Protein AF-A0A251NNM7-F1 (afdb_monomer_lite)

Secondary structure (DSSP, 8-state):
---PPEEEESSTTHHHHHHHHHHHT--EEEE-SSTTSSS-S--HHHHHHHHHHHHHEET-EEEE-TTSS-EEEE--EE---SS------SSSSSS-SEEEEEEEEE-TTS-EEEEEEEEE-----SS-SS-----PPPPHHHHHHHHHHHHHHHHHTT-SS-TTTHHHHHHHHHHS-SSEEEEEESSPPHHHHHHHHHHHHHH----EEEEETTTTEEEEEEE---PPPTT----

InterPro domains:
  IPR000228 RNA 3'-terminal phosphate cyclase [PTHR11096] (96-226)
  IPR013792 RNA 3'-terminal phosphate cyclase/enolpyruvate transferase, alpha/beta [SSF55205] (10-95)
  IPR023797 RNA 3'-terminal phosphate cyclase domain [PF01137] (10-95)
  IPR037136 RNA 3'-terminal phosphate cyclase domain superfamily [G3DSA:3.65.10.20] (2-120)
  IPR037136 RNA 3'-terminal phosphate cyclase domain superfamily [G3DSA:3.65.10.20] (123-235)

Radius of gyration: 20.49 Å; chains: 1; bounding box: 59×38×50 Å

Foldseek 3Di:
DPQDAAEAEECPCVVVLLVLCQLLQHKHKYAQHPVPDPDAADDPLRVLVVVVQPQQFPPKDWAADPVRRMIIIGHGARQGDDDDDGDSDDPDDPDAPFDKDKDWDQDPVRAIEIFIDTWHQPPDDDDDDDDPPRPDTDPVVVVVVVSVVQSVVQVLQVFSYGQVCLLVVVVVQQQDAQDKDKGKGGDHDPSNVVSQVSSCVRQVKHWDWDADPVRNIIMIMIGHSRRDRPNDDPD

Organism: Prunus persica (NCBI:txid3760)

Sequence (235 aa):
MAAGYKKLFGSQNLRQQLVLSTLTFTPIQIHDIRNNETWPGLRKYEVSLLKLLALVCHGCSFEINDTGNGFKFKPGIVMGGSKLEHDCGVERSIGSHGYGMSLVAETTSGCYISADTTISHARGEQISEVDSEKKELVPPKDVGLKIASVLLGEIGQGGVVDLNLQGLLFLLCALCPQDVSKVRVGKLSPYGIDTLKNINDFLGVKFVITPCASTSTVFLKCVGCGLRKLSRKIS

Structure (mmCIF, N/CA/C/O backbone):
data_AF-A0A251NNM7-F1
#
_entry.id   AF-A0A251NNM7-F1
#
loop_
_atom_site.group_PDB
_atom_site.id
_atom_site.type_symbol
_atom_site.label_atom_id
_atom_site.label_alt_id
_atom_site.label_comp_id
_atom_site.label_asym_id
_atom_site.label_entity_id
_atom_site.label_seq_id
_atom_site.pdbx_PDB_ins_code
_atom_site.Cartn_x
_atom_site.Cartn_y
_atom_site.Cartn_z
_atom_site.occupancy
_atom_site.B_iso_or_equiv
_atom_site.auth_seq_id
_atom_site.auth_comp_id
_atom_site.auth_asym_id
_atom_site.auth_atom_id
_atom_site.pdbx_PDB_model_num
ATOM 1 N N . MET A 1 1 ? -12.965 8.407 -25.181 1.00 38.50 1 MET A N 1
ATOM 2 C CA . MET A 1 1 ? -11.830 9.324 -24.941 1.00 38.50 1 MET A CA 1
ATOM 3 C C . MET A 1 1 ? -10.569 8.485 -24.909 1.00 38.50 1 MET A C 1
ATOM 5 O O . MET A 1 1 ? -10.543 7.532 -24.142 1.00 38.50 1 MET A O 1
ATOM 9 N N . ALA A 1 2 ? -9.589 8.749 -25.776 1.00 36.81 2 ALA A N 1
ATOM 10 C CA . ALA A 1 2 ? -8.313 8.036 -25.740 1.00 36.81 2 ALA A CA 1
ATOM 11 C C . ALA A 1 2 ? -7.680 8.277 -24.363 1.00 36.81 2 ALA A C 1
ATOM 13 O O . ALA A 1 2 ? -7.299 9.403 -24.052 1.00 36.81 2 ALA A O 1
ATOM 14 N N . ALA A 1 3 ? -7.692 7.262 -23.498 1.00 58.97 3 ALA A N 1
ATOM 15 C CA . ALA A 1 3 ? -7.202 7.389 -22.136 1.00 58.97 3 ALA A CA 1
ATOM 16 C C . ALA A 1 3 ? -5.684 7.589 -22.194 1.00 58.97 3 ALA A C 1
ATOM 18 O O . ALA A 1 3 ? -4.928 6.637 -22.383 1.00 58.97 3 ALA A O 1
ATOM 19 N N . GLY A 1 4 ? -5.254 8.849 -22.110 1.00 83.19 4 GLY A N 1
ATOM 20 C CA . GLY A 1 4 ? -3.849 9.192 -21.955 1.00 83.19 4 GLY A CA 1
ATOM 21 C C . GLY A 1 4 ? -3.288 8.566 -20.679 1.00 83.19 4 GLY A C 1
ATOM 22 O O . GLY A 1 4 ? -4.019 8.303 -19.723 1.00 83.19 4 GLY A O 1
ATOM 23 N N . TYR A 1 5 ? -1.981 8.322 -20.664 1.00 89.06 5 TYR A N 1
ATOM 24 C CA . TYR A 1 5 ? -1.307 7.802 -19.481 1.00 89.06 5 TYR A CA 1
ATOM 25 C C . TYR A 1 5 ? -1.361 8.826 -18.340 1.00 89.06 5 TYR A C 1
ATOM 27 O O . TYR A 1 5 ? -0.998 9.993 -18.521 1.00 89.06 5 TYR A O 1
ATOM 35 N N . LYS A 1 6 ? -1.776 8.389 -17.148 1.00 92.06 6 LYS A N 1
ATOM 36 C CA . LYS A 1 6 ? -1.694 9.194 -15.926 1.00 92.06 6 LYS A CA 1
ATOM 37 C C . LYS A 1 6 ? -0.226 9.311 -15.519 1.00 92.06 6 LYS A C 1
ATOM 39 O O . LYS A 1 6 ? 0.418 8.305 -15.226 1.00 92.06 6 LYS A O 1
ATOM 44 N N . LYS A 1 7 ? 0.298 10.535 -15.513 1.00 93.00 7 LYS A N 1
ATOM 45 C CA . LYS A 1 7 ? 1.690 10.820 -15.150 1.00 93.00 7 LYS A CA 1
ATOM 46 C C . LYS A 1 7 ? 1.858 10.811 -13.633 1.00 93.00 7 LYS A C 1
ATOM 48 O O . LYS A 1 7 ? 1.104 11.482 -12.932 1.00 93.00 7 LYS A O 1
ATOM 53 N N . LEU A 1 8 ? 2.841 10.063 -13.151 1.00 92.25 8 LEU A N 1
ATOM 54 C CA . LEU A 1 8 ? 3.238 9.970 -11.747 1.00 92.25 8 LEU A CA 1
ATOM 55 C C . LEU A 1 8 ? 4.752 10.181 -11.642 1.00 92.25 8 LEU A C 1
ATOM 57 O O . LEU A 1 8 ? 5.478 9.985 -12.619 1.00 92.25 8 LEU A O 1
ATOM 61 N N . PHE A 1 9 ? 5.225 10.564 -10.459 1.00 90.94 9 PHE A N 1
ATOM 62 C CA . PHE A 1 9 ? 6.626 10.909 -10.230 1.00 90.94 9 PHE A CA 1
ATOM 63 C C . PHE A 1 9 ? 7.187 10.165 -9.020 1.00 90.94 9 PHE A C 1
ATOM 65 O O . PHE A 1 9 ? 6.531 10.067 -7.980 1.00 90.94 9 PHE A O 1
ATOM 72 N N . GLY A 1 10 ? 8.420 9.680 -9.159 1.00 88.19 10 GLY A N 1
ATOM 73 C CA . GLY A 1 10 ? 9.148 8.960 -8.121 1.00 88.19 10 GLY A CA 1
ATOM 74 C C . GLY A 1 10 ? 8.678 7.517 -7.905 1.00 88.19 10 GLY A C 1
ATOM 75 O O . GLY A 1 10 ? 7.754 7.020 -8.543 1.00 88.19 10 GLY A O 1
ATOM 76 N N . SER A 1 11 ? 9.340 6.826 -6.974 1.00 85.81 11 SER A N 1
ATOM 77 C CA . SER A 1 11 ? 9.052 5.425 -6.615 1.00 85.81 11 SER A CA 1
ATOM 78 C C . SER A 1 11 ? 8.193 5.264 -5.357 1.00 85.81 11 SER A C 1
ATOM 80 O O . SER A 1 11 ? 8.004 4.144 -4.875 1.00 85.81 11 SER A O 1
ATOM 82 N N . GLN A 1 12 ? 7.710 6.361 -4.768 1.00 84.88 12 GLN A N 1
ATOM 83 C CA . GLN A 1 12 ? 6.942 6.288 -3.527 1.00 84.88 12 GLN A CA 1
ATOM 84 C C . GLN A 1 12 ? 5.588 5.629 -3.783 1.00 84.88 12 GLN A C 1
ATOM 86 O O . GLN A 1 12 ? 4.869 5.987 -4.710 1.00 84.88 12 GLN A O 1
ATOM 91 N N . ASN A 1 13 ? 5.242 4.640 -2.957 1.00 86.44 13 ASN A N 1
ATOM 92 C CA . ASN A 1 13 ? 3.985 3.890 -3.050 1.00 86.44 13 ASN A CA 1
ATOM 93 C C . ASN A 1 13 ? 3.762 3.186 -4.403 1.00 86.44 13 ASN A C 1
ATOM 95 O O . ASN A 1 13 ? 2.628 2.851 -4.743 1.00 86.44 13 ASN A O 1
ATOM 99 N N . LEU A 1 14 ? 4.844 2.875 -5.132 1.00 89.69 14 LEU A N 1
ATOM 100 C CA . LEU A 1 14 ? 4.820 2.234 -6.453 1.00 89.69 14 LEU A CA 1
ATOM 101 C C . LEU A 1 14 ? 3.900 1.003 -6.509 1.00 89.69 14 LEU A C 1
ATOM 103 O O . LEU A 1 14 ? 3.064 0.872 -7.399 1.00 89.69 14 LEU A O 1
ATOM 107 N N . ARG A 1 15 ? 4.010 0.124 -5.505 1.00 90.75 15 ARG A N 1
ATOM 108 C CA . ARG A 1 15 ? 3.179 -1.086 -5.368 1.00 90.75 15 ARG A CA 1
ATOM 109 C C . ARG A 1 15 ? 1.689 -0.757 -5.367 1.00 90.75 15 ARG A C 1
ATOM 111 O O . ARG A 1 15 ? 0.908 -1.379 -6.076 1.00 90.75 15 ARG A O 1
ATOM 118 N N . GLN A 1 16 ? 1.308 0.237 -4.578 1.00 90.88 16 GLN A N 1
ATOM 119 C CA . GLN A 1 16 ? -0.078 0.647 -4.429 1.00 90.88 16 GLN A CA 1
ATOM 120 C C . GLN A 1 16 ? -0.608 1.315 -5.698 1.00 90.88 16 GLN A C 1
ATOM 122 O O . GLN A 1 16 ? -1.735 1.044 -6.099 1.00 90.88 16 GLN A O 1
ATOM 127 N N . GLN A 1 17 ? 0.201 2.156 -6.343 1.00 92.44 17 GLN A N 1
ATOM 128 C CA . GLN A 1 17 ? -0.164 2.809 -7.601 1.00 92.44 17 GLN A CA 1
ATOM 129 C C . GLN A 1 17 ? -0.371 1.790 -8.728 1.00 92.44 17 GLN A C 1
ATOM 131 O O . GLN A 1 17 ? -1.338 1.904 -9.476 1.00 92.44 17 GLN A O 1
ATOM 136 N N . LEU A 1 18 ? 0.479 0.761 -8.812 1.00 92.81 18 LEU A N 1
ATOM 137 C CA . LEU A 1 18 ? 0.317 -0.347 -9.759 1.00 92.81 18 LEU A CA 1
ATOM 138 C C . LEU A 1 18 ? -0.963 -1.148 -9.494 1.00 92.81 18 LEU A C 1
ATOM 140 O O . LEU A 1 18 ? -1.701 -1.457 -10.430 1.00 92.81 18 LEU A O 1
ATOM 144 N N . VAL A 1 19 ? -1.261 -1.447 -8.225 1.00 92.31 19 VAL A N 1
ATOM 145 C CA . VAL A 1 19 ? -2.504 -2.132 -7.837 1.00 92.31 19 VAL A CA 1
ATOM 146 C C . VAL A 1 19 ? -3.723 -1.288 -8.209 1.00 92.31 19 VAL A C 1
ATOM 148 O O . VAL A 1 19 ? -4.629 -1.794 -8.863 1.00 92.31 19 VAL A O 1
ATOM 151 N N . LEU A 1 20 ? -3.736 0.003 -7.868 1.00 92.12 20 LEU A N 1
ATOM 152 C CA . LEU A 1 20 ? -4.828 0.916 -8.218 1.00 92.12 20 LEU A CA 1
ATOM 153 C C . LEU A 1 20 ? -5.005 1.041 -9.734 1.00 92.12 20 LEU A C 1
ATOM 155 O O . LEU A 1 20 ? -6.119 0.885 -10.216 1.00 92.12 20 LEU A O 1
ATOM 159 N N . SER A 1 21 ? -3.917 1.227 -10.484 1.00 93.00 21 SER A N 1
ATOM 160 C CA . SER A 1 21 ? -3.923 1.242 -11.953 1.00 93.00 21 SER A CA 1
ATOM 161 C C . SER A 1 21 ? -4.542 -0.031 -12.535 1.00 93.00 21 SER A C 1
ATOM 163 O O . SER A 1 21 ? -5.377 0.049 -13.435 1.00 93.00 21 SER A O 1
ATOM 165 N N . THR A 1 22 ? -4.195 -1.194 -11.977 1.00 91.44 22 THR A N 1
ATOM 166 C CA . THR A 1 22 ? -4.748 -2.491 -12.392 1.00 91.44 22 THR A CA 1
ATOM 167 C C . THR A 1 22 ? -6.238 -2.605 -12.074 1.00 91.44 22 THR A C 1
ATOM 169 O O . THR A 1 22 ? -7.009 -3.077 -12.904 1.00 91.44 22 THR A O 1
ATOM 172 N N . LEU A 1 23 ? -6.671 -2.139 -10.900 1.00 89.50 23 LEU A N 1
ATOM 173 C CA . LEU A 1 23 ? -8.077 -2.181 -10.490 1.00 89.50 23 LEU A CA 1
ATOM 174 C C . LEU A 1 23 ? -8.961 -1.215 -11.288 1.00 89.50 23 LEU A C 1
ATOM 176 O O . LEU A 1 23 ? -10.114 -1.540 -11.567 1.00 89.50 23 LEU A O 1
ATOM 180 N N . THR A 1 24 ? -8.443 -0.042 -11.660 1.00 90.12 24 THR A N 1
ATOM 181 C CA . THR A 1 24 ? -9.203 0.990 -12.384 1.00 90.12 24 THR A CA 1
ATOM 182 C C . THR A 1 24 ? -9.027 0.942 -13.897 1.00 90.12 24 THR A C 1
ATOM 184 O O . THR A 1 24 ? -9.632 1.748 -14.598 1.00 90.12 24 THR A O 1
ATOM 187 N N . PHE A 1 25 ? -8.195 0.031 -14.412 1.00 90.31 25 PHE A N 1
ATOM 188 C CA . PHE A 1 25 ? -7.790 -0.013 -15.821 1.00 90.31 25 PHE A CA 1
ATOM 189 C C . PHE A 1 25 ? -7.214 1.318 -16.339 1.00 90.31 25 PHE A C 1
ATOM 191 O O . PHE A 1 25 ? -7.285 1.620 -17.530 1.00 90.31 25 PHE A O 1
ATOM 198 N N . THR A 1 26 ? -6.608 2.115 -15.455 1.00 90.88 26 THR A N 1
ATOM 199 C CA . THR A 1 26 ? -6.015 3.410 -15.811 1.00 90.88 26 THR A CA 1
ATOM 200 C C . THR A 1 26 ? -4.553 3.213 -16.205 1.00 90.88 26 THR A C 1
ATOM 202 O O . THR A 1 26 ? -3.760 2.846 -15.336 1.00 90.88 26 THR A O 1
ATOM 205 N N . PRO A 1 27 ? -4.144 3.478 -17.460 1.00 93.94 27 PRO A N 1
ATOM 206 C CA . PRO A 1 27 ? -2.736 3.431 -17.846 1.00 93.94 27 PRO A CA 1
ATOM 207 C C . PRO A 1 27 ? -1.931 4.487 -17.085 1.00 93.94 27 PRO A C 1
ATOM 209 O O . PRO A 1 27 ? -2.373 5.631 -16.966 1.00 93.94 27 PRO A O 1
ATOM 212 N N . ILE A 1 28 ? -0.748 4.127 -16.587 1.00 94.75 28 ILE A N 1
ATOM 213 C CA . ILE A 1 28 ? 0.127 5.035 -15.831 1.00 94.75 28 ILE A CA 1
ATOM 214 C C . ILE A 1 28 ? 1.503 5.145 -16.479 1.00 94.75 28 ILE A C 1
ATOM 216 O O . ILE A 1 28 ? 2.010 4.194 -17.073 1.00 94.75 28 ILE A O 1
ATOM 220 N N . GLN A 1 29 ? 2.116 6.313 -16.352 1.00 94.31 29 GLN A N 1
ATOM 221 C CA . GLN A 1 29 ? 3.488 6.562 -16.765 1.00 94.31 29 GLN A CA 1
ATOM 222 C C . GLN A 1 29 ? 4.235 7.188 -15.594 1.00 94.31 29 GLN A C 1
ATOM 224 O O . GLN A 1 29 ? 3.853 8.256 -15.117 1.00 94.31 29 GLN A O 1
ATOM 229 N N . ILE A 1 30 ? 5.277 6.509 -15.125 1.00 93.56 30 ILE A N 1
ATOM 230 C CA . ILE A 1 30 ? 6.076 6.948 -13.983 1.00 93.56 30 ILE A CA 1
ATOM 231 C C . ILE A 1 30 ? 7.388 7.532 -14.488 1.00 93.56 30 ILE A C 1
ATOM 233 O O . ILE A 1 30 ? 8.062 6.921 -15.318 1.00 93.56 30 ILE A O 1
ATOM 237 N N . HIS A 1 31 ? 7.731 8.707 -13.975 1.00 92.12 31 HIS A N 1
ATOM 238 C CA . HIS A 1 31 ? 8.959 9.434 -14.273 1.00 92.12 31 HIS A CA 1
ATOM 239 C C . HIS A 1 31 ? 9.800 9.647 -13.009 1.00 92.12 31 HIS A C 1
ATOM 241 O O . HIS A 1 31 ? 9.304 9.525 -11.888 1.00 92.12 31 HIS A O 1
ATOM 247 N N . ASP A 1 32 ? 11.069 10.000 -13.202 1.00 89.81 32 ASP A N 1
ATOM 248 C CA . ASP A 1 32 ? 11.998 10.448 -12.159 1.00 89.81 32 ASP A CA 1
ATOM 249 C C . ASP A 1 32 ? 12.174 9.472 -10.990 1.00 89.81 32 ASP A C 1
ATOM 251 O O . ASP A 1 32 ? 12.223 9.842 -9.814 1.00 89.81 32 ASP A O 1
ATOM 255 N N . ILE A 1 33 ? 12.300 8.186 -11.315 1.00 91.25 33 ILE A N 1
ATOM 256 C CA . ILE A 1 33 ? 12.605 7.145 -10.339 1.00 91.25 33 ILE A CA 1
ATOM 257 C C . ILE A 1 33 ? 14.066 7.295 -9.898 1.00 91.25 33 ILE A C 1
ATOM 259 O O . ILE A 1 33 ? 14.989 6.883 -10.599 1.00 91.25 33 ILE A O 1
ATOM 263 N N . ARG A 1 34 ? 14.262 7.861 -8.700 1.00 89.50 34 ARG A N 1
ATOM 264 C CA . ARG A 1 34 ? 15.561 7.971 -8.007 1.00 89.50 34 ARG A CA 1
ATOM 265 C C . ARG A 1 34 ? 16.644 8.733 -8.780 1.00 89.50 34 ARG A C 1
ATOM 267 O O . ARG A 1 34 ? 17.821 8.445 -8.614 1.00 89.50 34 ARG A O 1
ATOM 274 N N . ASN A 1 35 ? 16.277 9.734 -9.581 1.00 87.12 35 ASN A N 1
ATOM 275 C CA . ASN A 1 35 ? 17.255 10.513 -10.361 1.00 87.12 35 ASN A CA 1
ATOM 276 C C . ASN A 1 35 ? 18.355 11.172 -9.506 1.00 87.12 35 ASN A C 1
ATOM 278 O O . ASN A 1 35 ? 19.434 11.435 -10.019 1.00 87.12 35 ASN A O 1
ATOM 282 N N . ASN A 1 36 ? 18.077 11.455 -8.229 1.00 87.12 36 ASN A N 1
ATOM 283 C CA . ASN A 1 36 ? 19.005 12.128 -7.316 1.00 87.12 36 ASN A CA 1
ATOM 284 C C . ASN A 1 36 ? 19.763 11.165 -6.377 1.00 87.12 36 ASN A C 1
ATOM 286 O O . ASN A 1 36 ? 20.436 11.614 -5.455 1.00 87.12 36 ASN A O 1
ATOM 290 N N . GLU A 1 37 ? 19.611 9.848 -6.547 1.00 87.19 37 GLU A N 1
ATOM 291 C CA . GLU A 1 37 ? 20.357 8.848 -5.772 1.00 87.19 37 GLU A CA 1
ATOM 292 C C . GLU A 1 37 ? 21.612 8.390 -6.525 1.00 87.19 37 GLU A C 1
ATOM 294 O O . GLU A 1 37 ? 21.668 8.442 -7.751 1.00 87.19 37 GLU A O 1
ATOM 299 N N . THR A 1 38 ? 22.593 7.841 -5.798 1.00 85.50 38 THR A N 1
ATOM 300 C CA . THR A 1 38 ? 23.814 7.238 -6.373 1.00 85.50 38 THR A CA 1
ATOM 301 C C . THR A 1 38 ? 23.513 6.158 -7.414 1.00 85.50 38 THR A C 1
ATOM 303 O O . THR A 1 38 ? 24.272 5.967 -8.357 1.00 85.50 38 THR A O 1
ATOM 306 N N . TRP A 1 39 ? 22.396 5.451 -7.241 1.00 82.38 39 TRP A N 1
ATOM 307 C CA . TRP A 1 39 ? 21.955 4.370 -8.116 1.00 82.38 39 TRP A CA 1
ATOM 308 C C . TRP A 1 39 ? 20.557 4.699 -8.654 1.00 82.38 39 TRP A C 1
ATOM 310 O O . TRP A 1 39 ? 19.562 4.304 -8.030 1.00 82.38 39 TRP A O 1
ATOM 320 N N . PRO A 1 40 ? 20.471 5.459 -9.761 1.00 87.50 40 PRO A N 1
ATOM 321 C CA . PRO A 1 40 ? 19.200 5.891 -10.319 1.00 87.50 40 PRO A CA 1
ATOM 322 C C . PRO A 1 40 ? 18.437 4.732 -10.965 1.00 87.50 40 PRO A C 1
ATOM 324 O O . PRO A 1 40 ? 19.013 3.722 -11.371 1.00 87.50 40 PRO A O 1
ATOM 327 N N . GLY A 1 41 ? 17.120 4.901 -11.082 1.00 89.50 41 GLY A N 1
ATOM 328 C CA . GLY A 1 41 ? 16.245 3.964 -11.773 1.00 89.50 41 GLY A CA 1
ATOM 329 C C . GLY A 1 41 ? 15.598 2.884 -10.908 1.00 89.50 41 GLY A C 1
ATOM 330 O O . GLY A 1 41 ? 15.595 2.920 -9.668 1.00 89.50 41 GLY A O 1
ATOM 331 N N . LEU A 1 42 ? 14.951 1.948 -11.601 1.00 89.69 42 LEU A N 1
ATOM 332 C CA . LEU A 1 42 ? 14.235 0.822 -11.004 1.00 89.69 42 LEU A CA 1
ATOM 333 C C . LEU A 1 42 ? 15.197 -0.165 -10.330 1.00 89.69 42 LEU A C 1
ATOM 335 O O . LEU A 1 42 ? 16.226 -0.545 -10.885 1.00 89.69 42 LEU A O 1
ATOM 339 N N . ARG A 1 43 ? 14.828 -0.639 -9.138 1.00 88.62 43 ARG A N 1
ATOM 340 C CA . ARG A 1 43 ? 15.561 -1.709 -8.438 1.00 88.62 43 ARG A CA 1
ATOM 341 C C . ARG A 1 43 ? 15.111 -3.084 -8.934 1.00 88.62 43 ARG A C 1
ATOM 343 O O . ARG A 1 43 ? 13.998 -3.230 -9.444 1.00 88.62 43 ARG A O 1
ATOM 350 N N . LYS A 1 44 ? 15.927 -4.127 -8.728 1.00 87.44 44 LYS A N 1
ATOM 351 C CA . LYS A 1 44 ? 15.599 -5.478 -9.222 1.00 87.44 44 LYS A CA 1
ATOM 352 C C . LYS A 1 44 ? 14.299 -6.004 -8.613 1.00 87.44 44 LYS A C 1
ATOM 354 O O . LYS A 1 44 ? 13.494 -6.584 -9.337 1.00 87.44 44 LYS A O 1
ATOM 359 N N . TYR A 1 45 ? 14.039 -5.733 -7.331 1.00 86.56 45 TYR A N 1
ATOM 360 C CA . TYR A 1 45 ? 12.766 -6.100 -6.693 1.00 86.56 45 TYR A CA 1
ATOM 361 C C . TYR A 1 45 ? 11.537 -5.394 -7.298 1.00 86.56 45 TYR A C 1
ATOM 363 O O . TYR A 1 45 ? 10.445 -5.959 -7.301 1.00 86.56 45 TYR A O 1
ATOM 371 N N . GLU A 1 46 ? 11.682 -4.180 -7.838 1.00 89.25 46 GLU A N 1
ATOM 372 C CA . GLU A 1 46 ? 10.581 -3.474 -8.513 1.00 89.25 46 GLU A CA 1
ATOM 373 C C . GLU A 1 46 ? 10.336 -4.067 -9.895 1.00 89.25 46 GLU A C 1
ATOM 375 O O . GLU A 1 46 ? 9.193 -4.305 -10.268 1.00 89.25 46 GLU A O 1
ATOM 380 N N . VAL A 1 47 ? 11.404 -4.396 -10.624 1.00 89.31 47 VAL A N 1
ATOM 381 C CA . VAL A 1 47 ? 11.298 -5.122 -11.896 1.00 89.31 47 VAL A CA 1
ATOM 382 C C . VAL A 1 47 ? 10.674 -6.506 -11.681 1.00 89.31 47 VAL A C 1
ATOM 384 O O . VAL A 1 47 ? 9.823 -6.924 -12.465 1.00 89.31 47 VAL A O 1
ATOM 387 N N . SER A 1 48 ? 11.040 -7.205 -10.602 1.00 89.44 48 SER A N 1
ATOM 388 C CA . SER A 1 48 ? 10.431 -8.487 -10.223 1.00 89.44 48 SER A CA 1
ATOM 389 C C . SER A 1 48 ? 8.931 -8.339 -9.943 1.00 89.44 48 SER A C 1
ATOM 391 O O . SER A 1 48 ? 8.136 -9.135 -10.436 1.00 89.44 48 SER A O 1
ATOM 393 N N . LEU A 1 49 ? 8.510 -7.269 -9.260 1.00 89.75 49 LEU A N 1
ATOM 394 C CA . LEU A 1 49 ? 7.090 -6.963 -9.065 1.00 89.75 49 LEU A CA 1
ATOM 395 C C . LEU A 1 49 ? 6.343 -6.727 -10.390 1.00 89.75 49 LEU A C 1
ATOM 397 O O . LEU A 1 49 ? 5.217 -7.196 -10.544 1.00 89.75 49 LEU A O 1
ATOM 401 N N . LEU A 1 50 ? 6.942 -6.008 -11.345 1.00 90.56 50 LEU A N 1
ATOM 402 C CA . LEU A 1 50 ? 6.325 -5.794 -12.661 1.00 90.56 50 LEU A CA 1
ATOM 403 C C . LEU A 1 50 ? 6.144 -7.124 -13.408 1.00 90.56 50 LEU A C 1
ATOM 405 O O . LEU A 1 50 ? 5.085 -7.367 -13.984 1.00 90.56 50 LEU A O 1
ATOM 409 N N . LYS A 1 51 ? 7.137 -8.019 -13.335 1.00 89.88 51 LYS A N 1
ATOM 410 C CA . LYS A 1 51 ? 7.044 -9.381 -13.888 1.00 89.88 51 LYS A CA 1
ATOM 411 C C . LYS A 1 51 ? 5.936 -10.200 -13.221 1.00 89.88 51 LYS A C 1
ATOM 413 O O . LYS A 1 51 ? 5.180 -10.864 -13.922 1.00 89.88 51 LYS A O 1
ATOM 418 N N . LEU A 1 52 ? 5.788 -10.099 -11.899 1.00 90.06 52 LEU A N 1
ATOM 419 C CA . LEU A 1 52 ? 4.698 -10.754 -11.170 1.00 90.06 52 LEU A CA 1
ATOM 420 C C . LEU A 1 52 ? 3.327 -10.261 -11.653 1.00 90.06 52 LEU A C 1
ATOM 422 O O . LEU A 1 52 ? 2.426 -11.061 -11.895 1.00 90.06 52 LEU A O 1
ATOM 426 N N . LEU A 1 53 ? 3.164 -8.947 -11.832 1.00 89.88 53 LEU A N 1
ATOM 427 C CA . LEU A 1 53 ? 1.925 -8.385 -12.374 1.00 89.88 53 LEU A CA 1
ATOM 428 C C . LEU A 1 53 ? 1.654 -8.881 -13.795 1.00 89.88 53 LEU A C 1
ATOM 430 O O . LEU A 1 53 ? 0.506 -9.198 -14.103 1.00 89.88 53 LEU A O 1
ATOM 434 N N . ALA A 1 54 ? 2.693 -8.999 -14.625 1.00 87.81 54 ALA A N 1
ATOM 435 C CA . ALA A 1 54 ? 2.579 -9.542 -15.976 1.00 87.81 54 ALA A CA 1
ATOM 436 C C . ALA A 1 54 ? 2.159 -11.017 -16.014 1.00 87.81 54 ALA A C 1
ATOM 438 O O . ALA A 1 54 ? 1.536 -11.463 -16.970 1.00 87.81 54 ALA A O 1
ATOM 439 N N . LEU A 1 55 ? 2.484 -11.763 -14.963 1.00 89.25 55 LEU A N 1
ATOM 440 C CA . LEU A 1 55 ? 2.148 -13.172 -14.827 1.00 89.25 55 LEU A CA 1
ATOM 441 C C . LEU A 1 55 ? 0.706 -13.378 -14.322 1.00 89.25 55 LEU A C 1
ATOM 443 O O . LEU A 1 55 ? 0.039 -14.331 -14.713 1.00 89.25 55 LEU A O 1
ATOM 447 N N . VAL A 1 56 ? 0.197 -12.467 -13.485 1.00 89.25 56 VAL A N 1
ATOM 448 C CA . VAL A 1 56 ? -1.166 -12.530 -12.914 1.00 89.25 56 VAL A CA 1
ATOM 449 C C . VAL A 1 56 ? -2.224 -11.869 -13.817 1.00 89.25 56 VAL A C 1
ATOM 451 O O . VAL A 1 56 ? -3.413 -12.213 -13.754 1.00 89.25 56 VAL A O 1
ATOM 454 N N . CYS A 1 57 ? -1.813 -10.911 -14.650 1.00 89.12 57 CYS A N 1
ATOM 455 C CA . CYS A 1 57 ? -2.694 -10.146 -15.529 1.00 89.12 57 CYS A CA 1
ATOM 456 C C . CYS A 1 57 ? -2.529 -10.569 -16.990 1.00 89.12 57 CYS A C 1
ATOM 458 O O . CYS A 1 57 ? -1.423 -10.634 -17.508 1.00 89.12 57 CYS A O 1
ATOM 460 N N . HIS A 1 58 ? -3.639 -10.764 -17.699 1.00 88.94 58 HIS A N 1
ATOM 461 C CA . HIS A 1 58 ? -3.619 -11.020 -19.135 1.00 88.94 58 HIS A CA 1
ATOM 462 C C . HIS A 1 58 ? -3.743 -9.709 -19.925 1.00 88.94 58 HIS A C 1
ATOM 464 O O . HIS A 1 58 ? -4.641 -8.901 -19.669 1.00 88.94 58 HIS A O 1
ATOM 470 N N . GLY A 1 59 ? -2.871 -9.510 -20.918 1.00 86.50 59 GLY A N 1
ATOM 471 C CA . GLY A 1 59 ? -2.921 -8.356 -21.824 1.00 86.50 59 GLY A CA 1
ATOM 472 C C . GLY A 1 59 ? -2.394 -7.040 -21.239 1.00 86.50 59 GLY A C 1
ATOM 473 O O . GLY A 1 59 ? -2.740 -5.971 -21.738 1.00 86.50 59 GLY A O 1
ATOM 474 N N . CYS A 1 60 ? -1.582 -7.092 -20.184 1.00 90.25 60 CYS A N 1
ATOM 475 C CA . CYS A 1 60 ? -0.847 -5.925 -19.698 1.00 90.25 60 CYS A CA 1
ATOM 476 C C . CYS A 1 60 ? 0.361 -5.609 -20.594 1.00 90.25 60 CYS A C 1
ATOM 478 O O . CYS A 1 60 ? 0.988 -6.520 -21.135 1.00 90.25 60 CYS A O 1
ATOM 480 N N . SER A 1 61 ? 0.730 -4.330 -20.697 1.00 90.81 61 SER A N 1
ATOM 481 C CA . SER A 1 61 ? 1.971 -3.912 -21.359 1.00 90.81 61 SER A CA 1
ATOM 482 C C . SER A 1 61 ? 2.858 -3.108 -20.416 1.00 90.81 61 SER A C 1
ATOM 484 O O . SER A 1 61 ? 2.378 -2.280 -19.637 1.00 90.81 61 SER A O 1
ATOM 486 N N . PHE A 1 62 ? 4.162 -3.364 -20.500 1.00 91.00 62 PHE A N 1
ATOM 487 C CA . PHE A 1 62 ? 5.192 -2.683 -19.728 1.00 91.00 62 PHE A CA 1
ATOM 488 C C . PHE A 1 62 ? 6.292 -2.225 -20.679 1.00 91.00 62 PHE A C 1
ATOM 490 O O . PHE A 1 62 ? 6.878 -3.041 -21.385 1.00 91.00 62 PHE A O 1
ATOM 497 N N . GLU A 1 63 ? 6.571 -0.927 -20.686 1.00 92.19 63 GLU A N 1
ATOM 498 C CA . GLU A 1 63 ? 7.634 -0.325 -21.492 1.00 92.19 63 GLU A CA 1
ATOM 499 C C . GLU A 1 63 ? 8.530 0.481 -20.556 1.00 92.19 63 GLU A C 1
ATOM 501 O O . GLU A 1 63 ? 8.086 1.468 -19.970 1.00 92.19 63 GLU A O 1
ATOM 506 N N . ILE A 1 64 ? 9.774 0.044 -20.372 1.00 91.31 64 ILE A N 1
ATOM 507 C CA . ILE A 1 64 ? 10.770 0.755 -19.564 1.00 91.31 64 ILE A CA 1
ATOM 508 C C . ILE A 1 64 ? 11.545 1.689 -20.497 1.00 91.31 64 ILE A C 1
ATOM 510 O O . ILE A 1 64 ? 11.882 1.298 -21.611 1.00 91.31 64 ILE A O 1
ATOM 514 N N . ASN A 1 65 ? 11.809 2.918 -20.054 1.00 88.81 65 ASN A N 1
ATOM 515 C CA . ASN A 1 65 ? 12.629 3.861 -20.815 1.00 88.81 65 ASN A CA 1
ATOM 516 C C . ASN A 1 65 ? 14.093 3.387 -20.869 1.00 88.81 65 ASN A C 1
ATOM 518 O O . ASN A 1 65 ? 14.558 2.747 -19.927 1.00 88.81 65 ASN A O 1
ATOM 522 N N . ASP A 1 66 ? 14.850 3.791 -21.892 1.00 84.81 66 ASP A N 1
ATOM 523 C CA . ASP A 1 66 ? 16.263 3.398 -22.074 1.00 84.81 66 ASP A CA 1
ATOM 524 C C . ASP A 1 66 ? 17.149 3.715 -20.856 1.00 84.81 66 ASP A C 1
ATOM 526 O O . ASP A 1 66 ? 18.080 2.985 -20.526 1.00 84.81 66 ASP A O 1
ATOM 530 N N . THR A 1 67 ? 16.825 4.793 -20.143 1.00 84.06 67 THR A N 1
ATOM 531 C CA . THR A 1 67 ? 17.510 5.258 -18.929 1.00 84.06 67 THR A CA 1
ATOM 532 C C . THR A 1 67 ? 17.125 4.493 -17.660 1.00 84.06 67 THR A C 1
ATOM 534 O O . THR A 1 67 ? 17.730 4.709 -16.614 1.00 84.06 67 THR A O 1
ATOM 537 N N . GLY A 1 68 ? 16.079 3.660 -17.688 1.00 84.50 68 GLY A N 1
ATOM 538 C CA . GLY A 1 68 ? 15.593 2.903 -16.526 1.00 84.50 68 GLY A CA 1
ATOM 539 C C . GLY A 1 68 ? 14.974 3.742 -15.395 1.00 84.50 68 GLY A C 1
ATOM 540 O O . GLY A 1 68 ? 14.569 3.187 -14.372 1.00 84.50 68 GLY A O 1
ATOM 541 N N . ASN A 1 69 ? 14.868 5.065 -15.564 1.00 88.44 69 ASN A N 1
ATOM 542 C CA . ASN A 1 69 ? 14.327 6.007 -14.572 1.00 88.44 69 ASN A CA 1
ATOM 543 C C . ASN A 1 69 ? 12.824 6.287 -14.712 1.00 88.44 69 ASN A C 1
ATOM 545 O O . ASN A 1 69 ? 12.272 7.148 -14.026 1.00 88.44 69 ASN A O 1
ATOM 549 N N . GLY A 1 70 ? 12.153 5.552 -15.589 1.00 91.12 70 GLY A N 1
ATOM 550 C CA . GLY A 1 70 ? 10.722 5.647 -15.793 1.00 91.12 70 GLY A CA 1
ATOM 551 C C . GLY A 1 70 ? 10.206 4.483 -16.618 1.00 91.12 70 GLY A C 1
ATOM 552 O O . GLY A 1 70 ? 10.964 3.810 -17.320 1.00 91.12 70 GLY A O 1
ATOM 553 N N . PHE A 1 71 ? 8.906 4.239 -16.516 1.00 93.50 71 PHE A N 1
ATOM 554 C CA . PHE A 1 71 ? 8.234 3.207 -17.293 1.00 93.50 71 PHE A CA 1
ATOM 555 C C . PHE A 1 71 ? 6.773 3.574 -17.548 1.00 93.50 71 PHE A C 1
ATOM 557 O O . PHE A 1 71 ? 6.151 4.329 -16.795 1.00 93.50 71 PHE A O 1
ATOM 564 N N . LYS A 1 72 ? 6.214 3.012 -18.616 1.00 94.19 72 LYS A N 1
ATOM 565 C CA . LYS A 1 72 ? 4.784 3.016 -18.913 1.00 94.19 72 LYS A CA 1
ATOM 566 C C . LYS A 1 72 ? 4.201 1.662 -18.553 1.00 94.19 72 LYS A C 1
ATOM 568 O O . LYS A 1 72 ? 4.765 0.622 -18.890 1.00 94.19 72 LYS A O 1
ATOM 573 N N . PHE A 1 73 ? 3.046 1.689 -17.908 1.00 94.25 73 PHE A N 1
ATOM 574 C CA . PHE A 1 73 ? 2.264 0.507 -17.596 1.00 94.25 73 PHE A CA 1
ATOM 575 C C . PHE A 1 73 ? 0.844 0.674 -18.116 1.00 94.25 73 PHE A C 1
ATOM 577 O O . PHE A 1 73 ? 0.141 1.628 -17.770 1.00 94.25 73 PHE A O 1
ATOM 584 N N . LYS A 1 74 ? 0.424 -0.273 -18.951 1.00 93.75 74 LYS A N 1
ATOM 585 C CA . LYS A 1 74 ? -0.966 -0.429 -19.356 1.00 93.75 74 LYS A CA 1
ATOM 586 C C . LYS A 1 74 ? -1.546 -1.646 -18.631 1.00 93.75 74 LYS A C 1
ATOM 588 O O . LYS A 1 74 ? -1.080 -2.763 -18.877 1.00 93.75 74 LYS A O 1
ATOM 593 N N . PRO A 1 75 ? -2.540 -1.453 -17.753 1.00 91.81 75 PRO A N 1
ATOM 594 C CA . PRO A 1 75 ? -3.132 -2.548 -17.002 1.00 91.81 75 PRO A CA 1
ATOM 595 C C . PRO A 1 75 ? -3.898 -3.512 -17.912 1.00 91.81 75 PRO A C 1
ATOM 597 O O . PRO A 1 75 ? -4.543 -3.101 -18.879 1.00 91.81 75 PRO A O 1
ATOM 600 N N . GLY A 1 76 ? -3.805 -4.799 -17.579 1.00 89.12 76 GLY A N 1
ATOM 601 C CA . GLY A 1 76 ? -4.546 -5.891 -18.209 1.00 89.12 76 GLY A CA 1
ATOM 602 C C . GLY A 1 76 ? -5.658 -6.423 -17.305 1.00 89.12 76 GLY A C 1
ATOM 603 O O . GLY A 1 76 ? -5.889 -5.916 -16.209 1.00 89.12 76 GLY A O 1
ATOM 604 N N . ILE A 1 77 ? -6.346 -7.474 -17.751 1.00 88.19 77 ILE A N 1
ATOM 605 C CA . ILE A 1 77 ? -7.404 -8.115 -16.961 1.00 88.19 77 ILE A CA 1
ATOM 606 C C . ILE A 1 77 ? -6.769 -9.075 -15.958 1.00 88.19 77 ILE A C 1
ATOM 608 O O . ILE A 1 77 ? -5.983 -9.944 -16.332 1.00 88.19 77 ILE A O 1
ATOM 612 N N . VAL A 1 78 ? -7.148 -8.959 -14.685 1.00 88.25 78 VAL A N 1
ATOM 613 C CA . VAL A 1 78 ? -6.739 -9.909 -13.643 1.00 88.25 78 VAL A CA 1
ATOM 614 C C . VAL A 1 78 ? -7.487 -11.225 -13.853 1.00 88.25 78 VAL A C 1
ATOM 616 O O . VAL A 1 78 ? -8.654 -11.358 -13.474 1.00 88.25 78 VAL A O 1
ATOM 619 N N . MET A 1 79 ? -6.812 -12.186 -14.479 1.00 83.31 79 MET A N 1
ATOM 620 C CA . MET A 1 79 ? -7.335 -13.535 -14.716 1.00 83.31 79 MET A CA 1
ATOM 621 C C . MET A 1 79 ? -6.972 -14.484 -13.571 1.00 83.31 79 MET A C 1
ATOM 623 O O . MET A 1 79 ? -7.721 -15.417 -13.285 1.00 83.31 79 MET A O 1
ATOM 627 N N . GLY A 1 80 ? -5.850 -14.222 -12.890 1.00 76.62 80 GLY A N 1
ATOM 628 C CA . GLY A 1 80 ? -5.253 -15.188 -11.975 1.00 76.62 80 GLY A CA 1
ATOM 629 C C . GLY A 1 80 ? -4.776 -16.437 -12.720 1.00 76.62 80 GLY A C 1
ATOM 630 O O . GLY A 1 80 ? -4.612 -16.432 -13.938 1.00 76.62 80 GLY A O 1
ATOM 631 N N . GLY A 1 81 ? -4.550 -17.518 -11.982 1.00 73.44 81 GLY A N 1
ATOM 632 C CA . GLY A 1 81 ? -4.148 -18.801 -12.548 1.00 73.44 81 GLY A CA 1
ATOM 633 C C . GLY A 1 81 ? -3.901 -19.835 -11.456 1.00 73.44 81 GLY A C 1
ATOM 634 O O . GLY A 1 81 ? -3.543 -19.489 -10.331 1.00 73.44 81 GLY A O 1
ATOM 635 N N . SER A 1 82 ? -4.110 -21.111 -11.770 1.00 70.06 82 SER A N 1
ATOM 636 C CA . SER A 1 82 ? -3.691 -22.219 -10.909 1.00 70.06 82 SER A CA 1
ATOM 637 C C . SER A 1 82 ? -2.220 -22.543 -11.178 1.00 70.06 82 SER A C 1
ATOM 639 O O . SER A 1 82 ? -1.868 -22.727 -12.340 1.00 70.06 82 SER A O 1
ATOM 641 N N . LYS A 1 83 ? -1.398 -22.685 -10.127 1.00 79.06 83 LYS A N 1
ATOM 642 C CA . LYS A 1 83 ? 0.040 -23.042 -10.205 1.00 79.06 83 LYS A CA 1
ATOM 643 C C . LYS A 1 83 ? 0.925 -21.987 -10.886 1.00 79.06 83 LYS A C 1
ATOM 645 O O . LYS A 1 83 ? 1.684 -22.284 -11.800 1.00 79.06 83 LYS A O 1
ATOM 650 N N . LEU A 1 84 ? 0.805 -20.746 -10.433 1.00 85.69 84 LEU A N 1
ATOM 651 C CA . LEU A 1 84 ? 1.698 -19.660 -10.819 1.00 85.69 84 LEU A CA 1
ATOM 652 C C . LEU A 1 84 ? 2.922 -19.655 -9.893 1.00 85.69 84 LEU A C 1
ATOM 654 O O . LEU A 1 84 ? 2.760 -19.570 -8.677 1.00 85.69 84 LEU A O 1
ATOM 658 N N . GLU A 1 85 ? 4.124 -19.727 -10.461 1.00 86.50 85 GLU A N 1
ATOM 659 C CA . GLU A 1 85 ? 5.391 -19.610 -9.730 1.00 86.50 85 GLU A CA 1
ATOM 660 C C . GLU A 1 85 ? 6.115 -18.333 -10.157 1.00 86.50 85 GLU A C 1
ATOM 662 O O . GLU A 1 85 ? 6.165 -17.998 -11.341 1.00 86.50 85 GLU A O 1
ATOM 667 N N . HIS A 1 86 ? 6.662 -17.600 -9.188 1.00 87.38 86 HIS A N 1
ATOM 668 C CA . HIS A 1 86 ? 7.399 -16.364 -9.436 1.00 87.38 86 HIS A CA 1
ATOM 669 C C . HIS A 1 86 ? 8.575 -16.253 -8.470 1.00 87.38 86 HIS A C 1
ATOM 671 O O . HIS A 1 86 ? 8.389 -16.266 -7.253 1.00 87.38 86 HIS A O 1
ATOM 677 N N . ASP A 1 87 ? 9.780 -16.115 -9.018 1.00 85.12 87 ASP A N 1
ATOM 678 C CA . ASP A 1 87 ? 10.988 -15.890 -8.230 1.00 85.12 87 ASP A CA 1
ATOM 679 C C . ASP A 1 87 ? 11.125 -14.400 -7.871 1.00 85.12 87 ASP A C 1
ATOM 681 O O . ASP A 1 87 ? 11.382 -13.528 -8.710 1.00 85.12 87 ASP A O 1
ATOM 685 N N . CYS A 1 88 ? 10.936 -14.102 -6.586 1.00 77.19 88 CYS A N 1
ATOM 686 C CA . CYS A 1 88 ? 11.046 -12.754 -6.035 1.00 77.19 88 CYS A CA 1
ATOM 687 C C . CYS A 1 88 ? 12.500 -12.313 -5.791 1.00 77.19 88 CYS A C 1
ATOM 689 O O . CYS A 1 88 ? 12.735 -11.137 -5.502 1.00 77.19 88 CYS A O 1
ATOM 691 N N . GLY A 1 89 ? 13.472 -13.224 -5.906 1.00 78.38 89 GLY A N 1
ATOM 692 C CA . GLY A 1 89 ? 14.853 -12.996 -5.504 1.00 78.38 89 GLY A CA 1
ATOM 693 C C . GLY A 1 89 ? 15.014 -12.802 -3.991 1.00 78.38 89 GLY A C 1
ATOM 694 O O . GLY A 1 89 ? 14.118 -13.086 -3.195 1.00 78.38 89 GLY A O 1
ATOM 695 N N . VAL A 1 90 ? 16.187 -12.301 -3.588 1.00 74.19 90 VAL A N 1
ATOM 696 C CA . VAL A 1 90 ? 16.592 -12.176 -2.172 1.00 74.19 90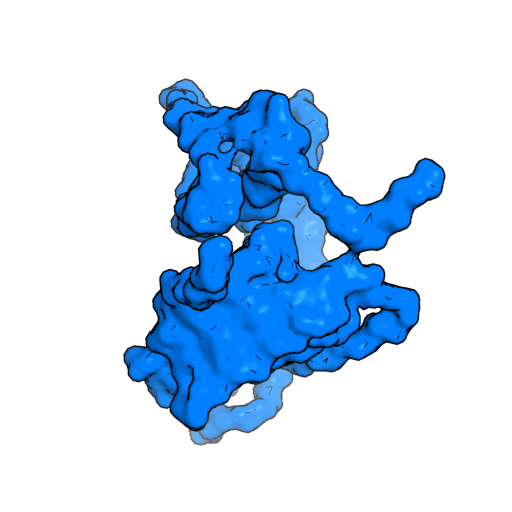 VAL A CA 1
ATOM 697 C C . VAL A 1 90 ? 16.665 -10.733 -1.658 1.00 74.19 90 VAL A C 1
ATOM 699 O O . VAL A 1 90 ? 16.851 -10.520 -0.465 1.00 74.19 90 VAL A O 1
ATOM 702 N N . GLU A 1 91 ? 16.502 -9.727 -2.528 1.00 69.31 91 GLU A N 1
ATOM 703 C CA . GLU A 1 91 ? 16.642 -8.306 -2.150 1.00 69.31 91 GLU A CA 1
ATOM 704 C C . GLU A 1 91 ? 15.541 -7.821 -1.189 1.00 69.31 91 GLU A C 1
ATOM 706 O O . GLU A 1 91 ? 15.743 -6.872 -0.430 1.00 69.31 91 GLU A O 1
ATOM 711 N N . ARG A 1 92 ? 14.358 -8.446 -1.230 1.00 66.50 92 ARG A N 1
ATOM 712 C CA . ARG A 1 92 ? 13.199 -8.135 -0.383 1.00 66.50 92 ARG A CA 1
ATOM 713 C C . ARG A 1 92 ? 12.545 -9.435 0.076 1.00 66.50 92 ARG A C 1
ATOM 715 O O . ARG A 1 92 ? 12.313 -10.335 -0.725 1.00 66.50 92 ARG A O 1
ATOM 722 N N . SER A 1 93 ? 12.232 -9.517 1.366 1.00 57.66 93 SER A N 1
ATOM 723 C CA . SER A 1 93 ? 11.774 -10.756 1.994 1.00 57.66 93 SER A CA 1
ATOM 724 C C . SER A 1 93 ? 10.397 -11.213 1.508 1.00 57.66 93 SER A C 1
ATOM 726 O O . SER A 1 93 ? 9.379 -10.610 1.836 1.00 57.66 93 SER A O 1
ATOM 728 N N . ILE A 1 94 ? 10.396 -12.344 0.803 1.00 55.94 94 ILE A N 1
ATOM 729 C CA . ILE A 1 94 ? 9.415 -13.431 0.977 1.00 55.94 94 ILE A CA 1
ATOM 730 C C . ILE A 1 94 ? 10.139 -14.706 1.468 1.00 55.94 94 ILE A C 1
ATOM 732 O O . ILE A 1 94 ? 9.556 -15.490 2.207 1.00 55.94 94 ILE A O 1
ATOM 736 N N . GLY A 1 95 ? 11.435 -14.868 1.158 1.00 51.41 95 GLY A N 1
ATOM 737 C CA . GLY A 1 95 ? 12.273 -16.001 1.578 1.00 51.41 95 GLY A CA 1
ATOM 738 C C . GLY A 1 95 ? 13.459 -15.612 2.468 1.00 51.41 95 GLY A C 1
ATOM 739 O O . GLY A 1 95 ? 14.610 -15.855 2.106 1.00 51.41 95 GLY A O 1
ATOM 740 N N . SER A 1 96 ? 13.220 -14.979 3.620 1.00 51.06 96 SER A N 1
ATOM 741 C CA . SER A 1 96 ? 14.306 -14.721 4.574 1.00 51.06 96 SER A CA 1
ATOM 742 C C . SER A 1 96 ? 14.662 -15.981 5.360 1.00 51.06 96 SER A C 1
ATOM 744 O O . SER A 1 96 ? 13.845 -16.478 6.131 1.00 51.06 96 SER A O 1
ATOM 746 N N . HIS A 1 97 ? 15.906 -16.443 5.234 1.00 53.84 97 HIS A N 1
ATOM 747 C CA . HIS A 1 97 ? 16.496 -17.401 6.166 1.00 53.84 97 HIS A CA 1
ATOM 748 C C . HIS A 1 97 ? 16.732 -16.668 7.493 1.00 53.84 97 HIS A C 1
ATOM 750 O O . HIS A 1 97 ? 17.565 -15.761 7.571 1.00 53.84 97 HIS A O 1
ATOM 756 N N . GLY A 1 98 ? 15.937 -16.990 8.506 1.00 70.31 98 GLY A N 1
ATOM 757 C CA . GLY A 1 98 ? 15.939 -16.311 9.793 1.00 70.31 98 GLY A CA 1
ATOM 758 C C . GLY A 1 98 ? 14.717 -16.700 10.616 1.00 70.31 98 GLY A C 1
ATOM 759 O O . GLY A 1 98 ? 14.114 -17.742 10.364 1.00 70.31 98 GLY A O 1
ATOM 760 N N . TYR A 1 99 ? 14.345 -15.870 11.584 1.00 76.31 99 TYR A N 1
ATOM 761 C CA . TYR A 1 99 ? 13.165 -16.099 12.413 1.00 76.31 99 TYR A CA 1
ATOM 762 C C . TYR A 1 99 ? 12.244 -14.877 12.393 1.00 76.31 99 TYR A C 1
ATOM 764 O O . TYR A 1 99 ? 12.679 -13.736 12.220 1.00 76.31 99 TYR A O 1
ATOM 772 N N . GLY A 1 100 ? 10.947 -15.130 12.533 1.00 81.44 100 GLY A N 1
ATOM 773 C CA . GLY A 1 100 ? 9.915 -14.105 12.592 1.00 81.44 100 GLY A CA 1
ATOM 774 C C . GLY A 1 100 ? 9.047 -14.296 13.822 1.00 81.44 100 GLY A C 1
ATOM 775 O O . GLY A 1 100 ? 8.946 -15.398 14.357 1.00 81.44 100 GLY A O 1
ATOM 776 N N . MET A 1 101 ? 8.442 -13.211 14.280 1.00 85.44 101 MET A N 1
ATOM 777 C CA . MET A 1 101 ? 7.504 -13.225 15.392 1.00 85.44 101 MET A CA 1
ATOM 778 C C . MET A 1 101 ? 6.299 -12.375 15.026 1.00 85.44 101 MET A C 1
ATOM 780 O O . MET A 1 101 ? 6.453 -11.282 14.484 1.00 85.44 101 MET A O 1
ATOM 784 N N . SER A 1 102 ? 5.125 -12.915 15.325 1.00 90.44 102 SER A N 1
ATOM 785 C CA . SER A 1 102 ? 3.825 -12.292 15.122 1.00 90.44 102 SER A CA 1
ATOM 786 C C . SER A 1 102 ? 3.114 -12.281 16.464 1.00 90.44 102 SER A C 1
ATOM 788 O O . SER A 1 102 ? 2.984 -13.329 17.102 1.00 90.44 102 SER A O 1
ATOM 790 N N . LEU A 1 103 ? 2.721 -11.100 16.927 1.00 91.06 103 LEU A N 1
ATOM 791 C CA . LEU A 1 103 ? 1.908 -10.933 18.122 1.00 91.06 103 LEU A CA 1
ATOM 792 C C . LEU A 1 103 ? 0.560 -10.360 17.718 1.00 91.06 103 LEU A C 1
ATOM 794 O O . LEU A 1 103 ? 0.508 -9.375 16.989 1.00 91.06 103 LEU A O 1
ATOM 798 N N . VAL A 1 104 ? -0.513 -10.932 18.252 1.00 92.56 104 VAL A N 1
ATOM 799 C CA . VAL A 1 104 ? -1.879 -10.468 18.013 1.00 92.56 104 VAL A CA 1
ATOM 800 C C . VAL A 1 104 ? -2.526 -10.136 19.349 1.00 92.56 104 VAL A C 1
ATOM 802 O O . VAL A 1 104 ? -2.453 -10.922 20.292 1.00 92.56 104 VAL A O 1
ATOM 805 N N . ALA A 1 105 ? -3.168 -8.975 19.422 1.00 91.56 105 ALA A N 1
ATOM 806 C CA . ALA A 1 105 ? -3.999 -8.564 20.542 1.00 91.56 105 ALA A CA 1
ATOM 807 C C . ALA A 1 105 ? -5.450 -8.403 20.089 1.00 91.56 105 ALA A C 1
ATOM 809 O O . ALA A 1 105 ? -5.718 -7.800 19.050 1.00 91.56 105 ALA A O 1
ATOM 810 N N . GLU A 1 106 ? -6.379 -8.908 20.895 1.00 92.38 106 GLU A N 1
ATOM 811 C CA . GLU A 1 106 ? -7.808 -8.656 20.740 1.00 92.38 106 GLU A CA 1
ATOM 812 C C . GLU A 1 106 ? -8.214 -7.485 21.640 1.00 92.38 106 GLU A C 1
ATOM 814 O O . GLU A 1 106 ? -7.916 -7.464 22.837 1.00 92.38 106 GLU A O 1
ATOM 819 N N . THR A 1 107 ? -8.869 -6.479 21.068 1.00 87.12 107 THR A N 1
ATOM 820 C CA . THR A 1 107 ? -9.397 -5.339 21.818 1.00 87.12 107 THR A CA 1
ATOM 821 C C . THR A 1 107 ? -10.754 -5.675 22.434 1.00 87.12 107 THR A C 1
ATOM 823 O O . THR A 1 107 ? -11.472 -6.556 21.971 1.00 87.12 107 THR A O 1
ATOM 826 N N . THR A 1 108 ? -11.187 -4.901 23.430 1.00 86.56 108 THR A N 1
ATOM 827 C CA . THR A 1 108 ? -12.526 -5.045 24.039 1.00 86.56 108 THR A CA 1
ATOM 828 C C . THR A 1 108 ? -13.684 -4.798 23.067 1.00 86.56 108 THR A C 1
ATOM 830 O O . THR A 1 108 ? -14.825 -5.135 23.370 1.00 86.56 108 THR A O 1
ATOM 833 N N . SER A 1 109 ? -13.407 -4.216 21.897 1.00 84.38 109 SER A N 1
ATOM 834 C CA . SER A 1 109 ? -14.362 -4.051 20.800 1.00 84.38 109 SER A CA 1
ATOM 835 C C . SER A 1 109 ? -14.332 -5.201 19.784 1.00 84.38 109 SER A C 1
ATOM 837 O O . SER A 1 109 ? -14.950 -5.075 18.729 1.00 84.38 109 SER A O 1
ATOM 839 N N . GLY A 1 110 ? -13.589 -6.280 20.055 1.00 86.75 110 GLY A N 1
ATOM 840 C CA . GLY A 1 110 ? -13.438 -7.432 19.161 1.00 86.75 110 GLY A CA 1
ATOM 841 C C . GLY A 1 110 ? -12.594 -7.149 17.913 1.00 86.75 110 GLY A C 1
ATOM 842 O O . GLY A 1 110 ? -12.774 -7.804 16.890 1.00 86.75 110 GLY A O 1
ATOM 843 N N . CYS A 1 111 ? -11.722 -6.134 17.942 1.00 85.75 111 CYS A N 1
ATOM 844 C CA . CYS A 1 111 ? -10.786 -5.859 16.848 1.00 85.75 111 CYS A CA 1
ATOM 845 C C . CYS A 1 111 ? -9.452 -6.562 17.115 1.00 85.75 111 CYS A C 1
ATOM 847 O O . CYS A 1 111 ? -9.008 -6.620 18.258 1.00 85.75 111 CYS A O 1
ATOM 849 N N . TYR A 1 112 ? -8.790 -7.038 16.063 1.00 88.75 112 TYR A N 1
ATOM 850 C CA . TYR A 1 112 ? -7.479 -7.678 16.164 1.00 88.75 112 TYR A CA 1
ATOM 851 C C . TYR A 1 112 ? -6.389 -6.726 15.675 1.00 88.75 112 TYR A C 1
ATOM 853 O O . TYR A 1 112 ? -6.436 -6.266 14.535 1.00 88.75 112 TYR A O 1
ATOM 861 N N . ILE A 1 113 ? -5.407 -6.446 16.530 1.00 89.62 113 ILE A N 1
ATOM 862 C CA . ILE A 1 113 ? -4.224 -5.646 16.200 1.00 89.62 113 ILE A CA 1
ATOM 863 C C . ILE A 1 113 ? -3.022 -6.588 16.178 1.00 89.62 113 ILE A C 1
ATOM 865 O O . ILE A 1 113 ? -2.779 -7.291 17.159 1.00 89.62 113 ILE A O 1
ATOM 869 N N . SER A 1 114 ? -2.288 -6.604 15.064 1.00 89.25 114 SER A N 1
ATOM 870 C CA . SER A 1 114 ? -1.086 -7.425 14.892 1.00 89.25 114 SER A CA 1
ATOM 871 C C . SER A 1 114 ? 0.170 -6.562 14.885 1.00 89.25 114 SER A C 1
ATOM 873 O O . SER A 1 114 ? 0.165 -5.442 14.375 1.00 89.25 114 SER A O 1
ATOM 875 N N . ALA A 1 115 ? 1.260 -7.108 15.411 1.00 88.81 115 ALA A N 1
ATOM 876 C CA . ALA A 1 115 ? 2.603 -6.609 15.184 1.00 88.81 115 ALA A CA 1
ATOM 877 C C . ALA A 1 115 ? 3.481 -7.769 14.719 1.00 88.81 115 ALA A C 1
ATOM 879 O O . ALA A 1 115 ? 3.594 -8.788 15.402 1.00 88.81 115 ALA A O 1
ATOM 880 N N . ASP A 1 116 ? 4.128 -7.583 13.572 1.00 87.50 116 ASP A N 1
ATOM 881 C CA . ASP A 1 116 ? 4.942 -8.598 12.917 1.00 87.50 116 ASP A CA 1
ATOM 882 C C . ASP A 1 116 ? 6.378 -8.101 12.742 1.00 87.50 116 ASP A C 1
ATOM 884 O O . ASP A 1 116 ? 6.626 -6.949 12.377 1.00 87.50 116 ASP A O 1
ATOM 888 N N . THR A 1 117 ? 7.345 -8.979 12.989 1.00 83.31 117 THR A N 1
ATOM 889 C CA . THR A 1 117 ? 8.759 -8.715 12.722 1.00 83.31 117 THR A CA 1
ATOM 890 C C . THR A 1 117 ? 9.412 -9.933 12.097 1.00 83.31 117 THR A C 1
ATOM 892 O O . THR A 1 117 ? 9.117 -11.074 12.450 1.00 83.31 117 THR A O 1
ATOM 895 N N . THR A 1 118 ? 10.339 -9.690 11.181 1.00 79.69 118 THR A N 1
ATOM 896 C CA . THR A 1 118 ? 11.166 -10.726 10.565 1.00 79.69 118 THR A CA 1
ATOM 897 C C . THR A 1 118 ? 12.614 -10.306 10.666 1.00 79.69 118 THR A C 1
ATOM 899 O O . THR A 1 118 ? 12.964 -9.192 10.269 1.00 79.69 118 THR A O 1
ATOM 902 N N . ILE A 1 119 ? 13.460 -11.198 11.161 1.00 75.56 119 ILE A N 1
ATOM 903 C CA . ILE A 1 119 ? 14.899 -10.986 11.224 1.00 75.56 119 ILE A CA 1
ATOM 904 C C . ILE A 1 119 ? 15.544 -11.968 10.277 1.00 75.56 119 ILE A C 1
ATOM 906 O O . ILE A 1 119 ? 15.507 -13.176 10.482 1.00 75.56 119 ILE A O 1
ATOM 910 N N . SER A 1 120 ? 16.123 -11.416 9.223 1.00 69.50 120 SER A N 1
ATOM 911 C CA . SER A 1 120 ? 16.885 -12.149 8.228 1.00 69.50 120 SER A CA 1
ATOM 912 C C . SER A 1 120 ? 18.369 -12.097 8.562 1.00 69.50 120 SER A C 1
ATOM 914 O O . SER A 1 120 ? 18.885 -11.030 8.905 1.00 69.50 120 SER A O 1
ATOM 916 N N . HIS A 1 121 ? 19.077 -13.206 8.349 1.00 64.25 121 HIS A N 1
ATOM 917 C CA . HIS A 1 121 ? 20.522 -13.137 8.174 1.00 64.25 121 HIS A CA 1
ATOM 918 C C . HIS A 1 121 ? 20.820 -12.248 6.961 1.00 64.25 121 HIS A C 1
ATOM 920 O O . HIS A 1 121 ? 20.325 -12.509 5.863 1.00 64.25 121 HIS A O 1
ATOM 926 N N . ALA A 1 122 ? 21.629 -11.205 7.137 1.00 54.88 122 ALA A N 1
ATOM 927 C CA . ALA A 1 122 ? 22.220 -10.531 5.992 1.00 54.88 122 ALA A CA 1
ATOM 928 C C . ALA A 1 122 ? 23.211 -11.515 5.353 1.00 54.88 122 ALA A C 1
ATOM 930 O O . ALA A 1 122 ? 24.319 -11.697 5.855 1.00 54.88 122 ALA A O 1
ATOM 931 N N . ARG A 1 123 ? 22.814 -12.195 4.270 1.00 50.75 123 ARG A N 1
ATOM 932 C CA . ARG A 1 123 ? 23.805 -12.785 3.368 1.00 50.75 123 ARG A CA 1
ATOM 933 C C . ARG A 1 123 ? 24.485 -11.615 2.675 1.00 50.75 123 ARG A C 1
ATOM 935 O O . ARG A 1 123 ? 23.891 -10.968 1.818 1.00 50.75 123 ARG A O 1
ATOM 942 N N . GLY A 1 124 ? 25.700 -11.309 3.115 1.00 51.34 124 GLY A N 1
ATOM 943 C CA . GLY A 1 124 ? 26.601 -10.489 2.332 1.00 51.34 124 GLY A CA 1
ATOM 944 C C . GLY A 1 124 ? 26.922 -11.256 1.063 1.00 51.34 124 GLY A C 1
ATOM 945 O O . GLY A 1 124 ? 27.515 -12.323 1.140 1.00 51.34 124 GLY A O 1
ATOM 946 N N . GLU A 1 125 ? 26.522 -10.726 -0.084 1.00 44.88 125 GLU A N 1
ATOM 947 C CA . GLU A 1 125 ? 27.185 -11.057 -1.335 1.00 44.88 125 GLU A CA 1
ATOM 948 C C . GLU A 1 125 ? 27.192 -9.825 -2.248 1.00 44.88 125 GLU A C 1
ATOM 950 O O . GLU A 1 125 ? 26.190 -9.438 -2.842 1.00 44.88 125 GLU A O 1
ATOM 955 N N . GLN A 1 126 ? 28.397 -9.242 -2.285 1.00 44.06 126 GLN A N 1
ATOM 956 C CA . GLN A 1 126 ? 28.987 -8.338 -3.272 1.00 44.06 126 GLN A CA 1
ATOM 957 C C . GLN A 1 126 ? 28.438 -6.904 -3.357 1.00 44.06 126 GLN A C 1
ATOM 959 O O . GLN A 1 126 ? 27.514 -6.626 -4.111 1.00 44.06 126 GLN A O 1
ATOM 964 N N . ILE A 1 127 ? 29.093 -5.981 -2.637 1.00 39.81 127 ILE A N 1
ATOM 965 C CA . ILE A 1 127 ? 29.803 -4.802 -3.184 1.00 39.81 127 ILE A CA 1
ATOM 966 C C . ILE A 1 127 ? 30.718 -4.230 -2.074 1.00 39.81 127 ILE A C 1
ATOM 968 O O . ILE A 1 127 ? 30.257 -3.937 -0.975 1.00 39.81 127 ILE A O 1
ATOM 972 N N . SER A 1 128 ? 32.007 -4.100 -2.419 1.00 35.66 128 SER A N 1
ATOM 973 C CA . SER A 1 128 ? 33.134 -3.417 -1.747 1.00 35.66 128 SER A CA 1
ATOM 974 C C . SER A 1 128 ? 33.572 -3.862 -0.341 1.00 35.66 128 SER A C 1
ATOM 976 O O . SER A 1 128 ? 32.898 -3.642 0.661 1.00 35.66 128 SER A O 1
ATOM 978 N N . GLU A 1 129 ? 34.796 -4.393 -0.295 1.00 42.59 129 GLU A N 1
ATOM 979 C CA . GLU A 1 129 ? 35.639 -4.632 0.878 1.00 42.59 129 GLU A CA 1
ATOM 980 C C . GLU A 1 129 ? 36.069 -3.325 1.572 1.00 42.59 129 GLU A C 1
ATOM 982 O O . GLU A 1 129 ? 37.242 -2.990 1.545 1.00 42.59 129 GLU A O 1
ATOM 987 N N . VAL A 1 130 ? 35.158 -2.573 2.195 1.00 40.16 130 VAL A N 1
ATOM 988 C CA . VAL A 1 130 ? 35.478 -1.665 3.318 1.00 40.16 130 VAL A CA 1
ATOM 989 C C . VAL A 1 130 ? 34.195 -1.512 4.155 1.00 40.16 130 VAL A C 1
ATOM 991 O O . VAL A 1 130 ? 33.160 -1.143 3.613 1.00 40.16 130 VAL A O 1
ATOM 994 N N . ASP A 1 131 ? 34.245 -1.844 5.447 1.00 38.97 131 ASP A N 1
ATOM 995 C CA . ASP A 1 131 ? 33.157 -1.729 6.446 1.00 38.97 131 ASP A CA 1
ATOM 996 C C . ASP A 1 131 ? 31.937 -2.666 6.327 1.00 38.97 131 ASP A C 1
ATOM 998 O O . ASP A 1 131 ? 30.789 -2.286 6.562 1.00 38.97 131 ASP A O 1
ATOM 1002 N N . SER A 1 132 ? 32.171 -3.959 6.076 1.00 41.16 132 SER A N 1
ATOM 1003 C CA . SER A 1 132 ? 31.166 -4.988 6.388 1.00 41.16 132 SER A CA 1
ATOM 1004 C C . SER 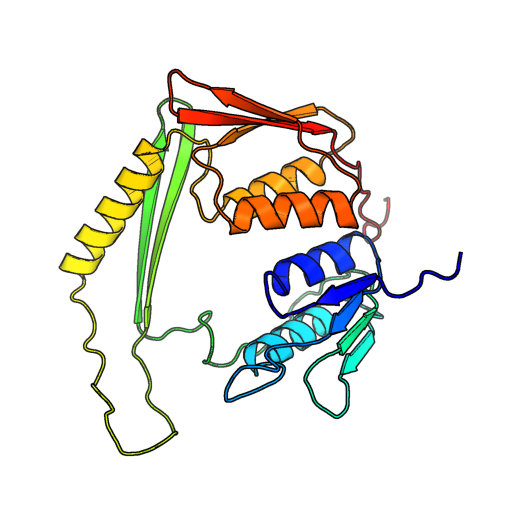A 1 132 ? 31.126 -5.272 7.894 1.00 41.16 132 SER A C 1
ATOM 1006 O O . SER A 1 132 ? 31.626 -6.299 8.358 1.00 41.16 132 SER A O 1
ATOM 1008 N N . GLU A 1 133 ? 30.503 -4.384 8.671 1.00 44.53 133 GLU A N 1
ATOM 1009 C CA . GLU A 1 133 ? 30.000 -4.765 9.990 1.00 44.53 133 GLU A CA 1
ATOM 1010 C C . GLU A 1 133 ?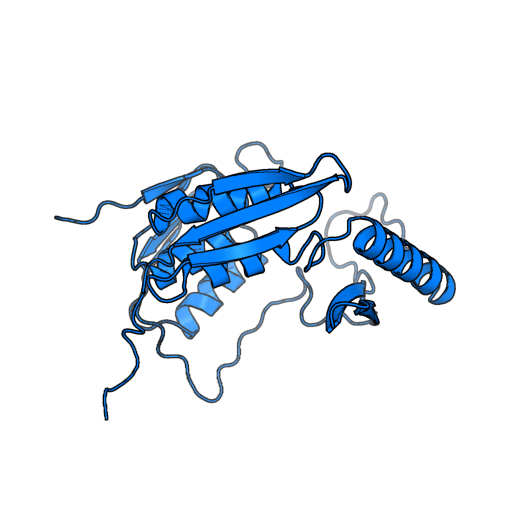 29.036 -5.941 9.787 1.00 44.53 133 GLU A C 1
ATOM 1012 O O . GLU A 1 133 ? 27.948 -5.796 9.220 1.00 44.53 133 GLU A O 1
ATOM 1017 N N . LYS A 1 134 ? 29.450 -7.144 10.206 1.00 47.47 134 LYS A N 1
ATOM 1018 C CA . LYS A 1 134 ? 28.544 -8.285 10.356 1.00 47.47 134 LYS A CA 1
ATOM 1019 C C . LYS A 1 134 ? 27.409 -7.804 11.247 1.00 47.47 134 LYS A C 1
ATOM 1021 O O . LYS A 1 134 ? 27.591 -7.687 12.453 1.00 47.47 134 LYS A O 1
ATOM 1026 N N . LYS A 1 135 ? 26.256 -7.495 10.655 1.00 54.50 135 LYS A N 1
ATOM 1027 C CA . LYS A 1 135 ? 25.074 -7.090 11.406 1.00 54.50 135 LYS A CA 1
ATOM 1028 C C . LYS A 1 135 ? 24.639 -8.290 12.235 1.00 54.50 135 LYS A C 1
ATOM 1030 O O . LYS A 1 135 ? 23.997 -9.207 11.722 1.00 54.50 135 LYS A O 1
ATOM 1035 N N . GLU A 1 136 ? 25.108 -8.321 13.476 1.00 61.69 136 GLU A N 1
ATOM 1036 C CA . GLU A 1 136 ? 24.867 -9.403 14.414 1.00 61.69 136 GLU A CA 1
ATOM 1037 C C . GLU A 1 136 ? 23.357 -9.563 14.580 1.00 61.69 136 GLU A C 1
ATOM 1039 O O . GLU A 1 136 ? 22.606 -8.582 14.654 1.00 61.69 136 GLU A O 1
ATOM 1044 N N . LEU A 1 137 ? 22.893 -10.811 14.533 1.00 69.12 137 LEU A N 1
ATOM 1045 C CA . LEU A 1 137 ? 21.483 -11.086 14.731 1.00 69.12 137 LEU A CA 1
ATOM 1046 C C . LEU A 1 137 ? 21.101 -10.602 16.122 1.00 69.12 137 LEU A C 1
ATOM 1048 O O . LEU A 1 137 ? 21.685 -11.027 17.116 1.00 69.12 137 LEU A O 1
ATOM 1052 N N . VAL A 1 138 ? 20.085 -9.744 16.180 1.00 78.75 138 VAL A N 1
ATOM 1053 C CA . VAL A 1 138 ? 19.483 -9.342 17.451 1.00 78.75 138 VAL A CA 1
ATOM 1054 C C . VAL A 1 138 ? 19.090 -10.621 18.207 1.00 78.75 138 VAL A C 1
ATOM 1056 O O . VAL A 1 138 ? 18.605 -11.554 17.570 1.00 78.75 138 VAL A O 1
ATOM 1059 N N . PRO A 1 139 ? 19.301 -10.732 19.524 1.00 85.38 139 PRO A N 1
ATOM 1060 C CA . PRO A 1 139 ? 18.837 -11.887 20.284 1.00 85.38 139 PRO A CA 1
ATOM 1061 C C . PRO A 1 139 ? 17.300 -11.993 20.273 1.00 85.38 139 PRO A C 1
ATOM 1063 O O . PRO A 1 139 ? 16.625 -10.971 20.428 1.00 85.38 139 PRO A O 1
ATOM 1066 N N . PRO A 1 140 ? 16.704 -13.201 20.192 1.00 86.00 140 PRO A N 1
ATOM 1067 C CA . PRO A 1 140 ? 15.244 -13.369 20.173 1.00 86.00 140 PRO A CA 1
ATOM 1068 C C . PRO A 1 140 ? 14.519 -12.718 21.361 1.00 86.00 140 PRO A C 1
ATOM 1070 O O . PRO A 1 140 ? 13.398 -12.233 21.220 1.00 86.00 140 PRO A O 1
ATOM 1073 N N . LYS A 1 141 ? 15.177 -12.658 22.526 1.00 88.25 141 LYS A N 1
ATOM 1074 C CA . LYS A 1 141 ? 14.670 -11.974 23.724 1.00 88.25 141 LYS A CA 1
ATOM 1075 C C . LYS A 1 141 ? 14.418 -10.485 23.472 1.00 88.25 141 LYS A C 1
ATOM 1077 O O . LYS A 1 141 ? 13.346 -9.978 23.796 1.00 88.25 141 LYS A O 1
ATOM 1082 N N . ASP A 1 142 ? 15.383 -9.799 22.869 1.00 88.88 142 ASP A N 1
ATOM 1083 C CA . ASP A 1 142 ? 15.305 -8.356 22.628 1.00 88.88 142 ASP A CA 1
ATOM 1084 C C . ASP A 1 142 ? 14.310 -8.042 21.512 1.00 88.88 142 ASP A C 1
ATOM 1086 O O . ASP A 1 142 ? 13.593 -7.043 21.555 1.00 88.88 142 ASP A O 1
ATOM 1090 N N . VAL A 1 143 ? 14.197 -8.949 20.542 1.00 88.06 143 VAL A N 1
ATOM 1091 C CA . VAL A 1 143 ? 13.157 -8.904 19.512 1.00 88.06 143 VAL A CA 1
ATOM 1092 C C . VAL A 1 143 ? 11.775 -9.009 20.146 1.00 88.06 143 VAL A C 1
ATOM 1094 O O . VAL A 1 143 ? 10.899 -8.228 19.784 1.00 88.06 143 VAL A O 1
ATOM 1097 N N . GLY A 1 144 ? 11.601 -9.919 21.111 1.00 90.50 144 GLY A N 1
ATOM 1098 C CA . GLY A 1 144 ? 10.377 -10.081 21.901 1.00 90.50 144 GLY A CA 1
ATOM 1099 C C . GLY A 1 144 ? 9.977 -8.805 22.624 1.00 90.50 144 GLY A C 1
ATOM 1100 O O . GLY A 1 144 ? 8.856 -8.325 22.471 1.00 90.50 144 GLY A O 1
ATOM 1101 N N . LEU A 1 145 ? 10.920 -8.202 23.347 1.00 92.50 145 LEU A N 1
ATOM 1102 C CA . LEU A 1 145 ? 10.688 -6.939 24.048 1.00 92.50 145 LEU A CA 1
ATOM 1103 C C . LEU A 1 145 ? 10.342 -5.801 23.082 1.00 92.50 145 LEU A C 1
ATOM 1105 O O . LEU A 1 145 ? 9.434 -5.009 23.345 1.00 92.50 145 LEU A O 1
ATOM 1109 N N . LYS A 1 146 ? 11.030 -5.734 21.939 1.00 90.44 146 LYS A N 1
ATOM 1110 C CA . LYS A 1 146 ? 10.794 -4.708 20.925 1.00 90.44 146 LYS A CA 1
ATOM 1111 C C . LYS A 1 146 ? 9.418 -4.850 20.284 1.00 90.44 146 LYS A C 1
ATOM 1113 O O . LYS A 1 146 ? 8.697 -3.860 20.205 1.00 90.44 146 LYS A O 1
ATOM 1118 N N . ILE A 1 147 ? 9.036 -6.050 19.847 1.00 91.75 147 ILE A N 1
ATOM 1119 C CA . ILE A 1 147 ? 7.739 -6.264 19.193 1.00 91.75 147 ILE A CA 1
ATOM 1120 C C . ILE A 1 147 ? 6.573 -6.090 20.171 1.00 91.75 147 ILE A C 1
ATOM 1122 O O . ILE A 1 147 ? 5.564 -5.500 19.801 1.00 91.75 147 ILE A O 1
ATOM 1126 N N . ALA A 1 148 ? 6.734 -6.504 21.433 1.00 94.06 148 ALA A N 1
ATOM 1127 C CA . ALA A 1 148 ? 5.737 -6.268 22.472 1.00 94.06 148 ALA A CA 1
ATOM 1128 C C . ALA A 1 148 ? 5.542 -4.763 22.712 1.00 94.06 148 ALA A C 1
ATOM 1130 O O . ALA A 1 148 ? 4.413 -4.286 22.796 1.00 94.06 148 ALA A O 1
ATOM 1131 N N . SER A 1 149 ? 6.642 -4.001 22.749 1.00 93.81 149 SER A N 1
ATOM 1132 C CA . SER A 1 149 ? 6.599 -2.540 22.888 1.00 93.81 149 SER A CA 1
ATOM 1133 C C . SER A 1 149 ? 5.922 -1.865 21.688 1.00 93.81 149 SER A C 1
ATOM 1135 O O . SER A 1 149 ? 5.152 -0.925 21.870 1.00 93.81 149 SER A O 1
ATOM 1137 N N . VAL A 1 150 ? 6.170 -2.360 20.468 1.00 92.62 150 VAL A N 1
ATOM 1138 C CA . VAL A 1 150 ? 5.487 -1.895 19.246 1.00 92.62 150 VAL A CA 1
ATOM 1139 C C . VAL A 1 150 ? 3.988 -2.177 19.329 1.00 92.62 150 VAL A C 1
ATOM 1141 O O . VAL A 1 150 ? 3.200 -1.255 19.147 1.00 92.62 150 VAL A O 1
ATOM 1144 N N . LEU A 1 151 ? 3.590 -3.405 19.674 1.00 92.88 151 LEU A N 1
ATOM 1145 C CA . LEU A 1 151 ? 2.181 -3.784 19.798 1.00 92.88 151 LEU A CA 1
ATOM 1146 C C . LEU A 1 151 ? 1.447 -2.926 20.837 1.00 92.88 151 LEU A C 1
ATOM 1148 O O . LEU A 1 151 ? 0.352 -2.439 20.569 1.00 92.88 151 LEU A O 1
ATOM 1152 N N . LEU A 1 152 ? 2.057 -2.690 22.002 1.00 93.38 152 LEU A N 1
ATOM 1153 C CA . LEU A 1 152 ? 1.497 -1.801 23.026 1.00 93.38 152 LEU A CA 1
ATOM 1154 C C . LEU A 1 152 ? 1.345 -0.361 22.519 1.00 93.38 152 LEU A C 1
ATOM 1156 O O . LEU A 1 152 ? 0.347 0.292 22.826 1.00 93.38 152 LEU A O 1
ATOM 1160 N N . GLY A 1 153 ? 2.298 0.121 21.718 1.00 91.50 153 GLY A N 1
ATOM 1161 C CA . GLY A 1 153 ? 2.201 1.411 21.040 1.00 91.50 153 GLY A CA 1
ATOM 1162 C C . GLY A 1 153 ? 1.009 1.484 20.083 1.00 91.50 153 GLY A C 1
ATOM 1163 O O . GLY A 1 153 ? 0.256 2.454 20.136 1.00 91.50 153 GLY A O 1
ATOM 1164 N N . GLU A 1 154 ? 0.798 0.452 19.263 1.00 90.94 154 GLU A N 1
ATOM 1165 C CA . GLU A 1 154 ? -0.341 0.366 18.335 1.00 90.94 154 GLU A CA 1
ATOM 1166 C C . GLU A 1 154 ? -1.686 0.304 19.077 1.00 90.94 154 GLU A C 1
ATOM 1168 O O . GLU A 1 154 ? -2.620 1.027 18.729 1.00 90.94 154 GLU A O 1
ATOM 1173 N N . ILE A 1 155 ? -1.774 -0.474 20.162 1.00 90.62 155 ILE A N 1
ATOM 1174 C CA . ILE A 1 155 ? -2.965 -0.517 21.029 1.00 90.62 155 ILE A CA 1
ATOM 1175 C C . ILE A 1 155 ? -3.232 0.867 21.641 1.00 90.62 155 ILE A C 1
ATOM 1177 O O . ILE A 1 155 ? -4.372 1.334 21.652 1.00 90.62 155 ILE A O 1
ATOM 1181 N N . GLY A 1 156 ? -2.182 1.556 22.100 1.00 89.00 156 GLY A N 1
ATOM 1182 C CA . GLY A 1 156 ? -2.270 2.899 22.674 1.00 89.00 156 GLY A CA 1
ATOM 1183 C C . GLY A 1 156 ? -2.781 3.967 21.700 1.00 89.00 156 GLY A C 1
ATOM 1184 O O . GLY A 1 156 ? -3.350 4.965 22.140 1.00 89.00 156 GLY A O 1
ATOM 1185 N N . GLN A 1 157 ? -2.645 3.759 20.385 1.00 87.62 157 GLN A N 1
ATOM 1186 C CA . GLN A 1 157 ? -3.206 4.659 19.369 1.00 87.62 157 GLN A CA 1
ATOM 1187 C C . GLN A 1 157 ? -4.738 4.572 19.269 1.00 87.62 157 GLN A C 1
ATOM 1189 O O . GLN A 1 157 ? -5.356 5.477 18.711 1.00 87.62 157 GLN A O 1
ATOM 1194 N N . GLY A 1 158 ? -5.366 3.501 19.772 1.00 86.31 158 GLY A N 1
ATOM 1195 C CA . GLY A 1 158 ? -6.827 3.377 19.877 1.00 86.31 158 GLY A CA 1
ATOM 1196 C C . GLY A 1 158 ? -7.588 3.271 18.545 1.00 86.31 158 GLY A C 1
ATOM 1197 O O . GLY A 1 158 ? -8.788 3.562 18.499 1.00 86.31 158 GLY A O 1
ATOM 1198 N N . GLY A 1 159 ? -6.908 2.901 17.455 1.00 87.56 159 GLY A N 1
ATOM 1199 C CA . GLY A 1 159 ? -7.512 2.646 16.143 1.00 87.56 159 GLY A CA 1
ATOM 1200 C C . GLY A 1 159 ? -8.020 1.211 15.976 1.00 87.56 159 GLY A C 1
ATOM 1201 O O . GLY A 1 159 ? -7.664 0.324 16.741 1.00 87.56 159 GLY A O 1
ATOM 1202 N N . VAL A 1 160 ? -8.836 0.974 14.941 1.00 90.44 160 VAL A N 1
ATOM 1203 C CA . VAL A 1 160 ? -9.288 -0.382 14.556 1.00 90.44 160 VAL A CA 1
ATOM 1204 C C . VAL A 1 160 ? -8.167 -1.199 13.893 1.00 90.44 160 VAL A C 1
ATOM 1206 O O . VAL A 1 160 ? -8.235 -2.423 13.872 1.00 90.44 160 VAL A O 1
ATOM 1209 N N . VAL A 1 161 ? -7.147 -0.530 13.348 1.00 90.19 161 VAL A N 1
ATOM 1210 C CA . VAL A 1 161 ? -5.990 -1.136 12.669 1.00 90.19 161 VAL A CA 1
ATOM 1211 C C . VAL A 1 161 ? -4.696 -0.452 13.106 1.00 90.19 161 VAL A C 1
ATOM 1213 O O . VAL A 1 161 ? -4.726 0.717 13.508 1.00 90.19 161 VAL A O 1
ATOM 1216 N N . ASP A 1 162 ? -3.576 -1.161 12.976 1.00 88.19 162 ASP A N 1
ATOM 1217 C CA 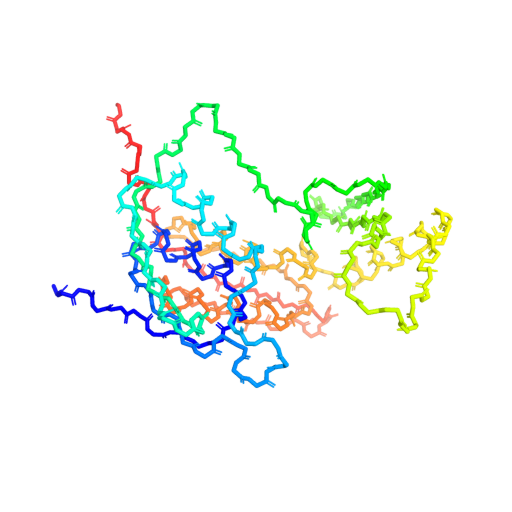. ASP A 1 162 ? -2.228 -0.627 13.175 1.00 88.19 162 ASP A CA 1
ATOM 1218 C C . ASP A 1 162 ? -1.839 0.404 12.096 1.00 88.19 162 ASP A C 1
ATOM 1220 O O . ASP A 1 162 ? -2.485 0.542 11.048 1.00 88.19 162 ASP A O 1
ATOM 1224 N N . LEU A 1 163 ? -0.751 1.138 12.342 1.00 85.81 163 LEU A N 1
ATOM 1225 C CA . LEU A 1 163 ? -0.223 2.175 11.451 1.00 85.81 163 LEU A CA 1
ATOM 1226 C C . LEU A 1 163 ? 0.141 1.677 10.037 1.00 85.81 163 LEU A C 1
ATOM 1228 O O . LEU A 1 163 ? 0.046 2.466 9.087 1.00 85.81 163 LEU A O 1
ATOM 1232 N N . ASN A 1 164 ? 0.545 0.410 9.873 1.00 83.94 164 ASN A N 1
ATOM 1233 C CA . ASN A 1 164 ? 0.966 -0.151 8.584 1.00 83.94 164 ASN A CA 1
ATOM 1234 C C . ASN A 1 164 ? -0.233 -0.599 7.737 1.00 83.94 164 ASN A C 1
ATOM 1236 O O . ASN A 1 164 ? -0.225 -0.420 6.515 1.00 83.94 164 ASN A O 1
ATOM 1240 N N . LEU A 1 165 ? -1.281 -1.135 8.367 1.00 87.88 165 LEU A N 1
ATOM 1241 C CA . LEU A 1 165 ? -2.484 -1.613 7.678 1.00 87.88 165 LEU A CA 1
ATOM 1242 C C . LEU A 1 165 ? -3.505 -0.512 7.349 1.00 87.88 165 LEU A C 1
ATOM 1244 O O . LEU A 1 165 ? -4.447 -0.773 6.595 1.00 87.88 165 LEU A O 1
ATOM 1248 N N . GLN A 1 166 ? -3.306 0.732 7.810 1.00 91.06 166 GLN A N 1
ATOM 1249 C CA . GLN A 1 166 ? -4.188 1.868 7.481 1.00 91.06 166 GLN A CA 1
ATOM 1250 C C . GLN A 1 166 ? -4.458 1.997 5.977 1.00 91.06 166 GLN A C 1
ATOM 1252 O O . GLN A 1 166 ? -5.606 2.143 5.557 1.00 91.06 166 GLN A O 1
ATOM 1257 N N . GLY A 1 167 ? -3.407 1.914 5.153 1.00 91.81 167 GLY A N 1
ATOM 1258 C CA . GLY A 1 167 ? -3.538 2.067 3.704 1.00 91.81 167 GLY A CA 1
ATOM 1259 C C . GLY A 1 167 ? -4.413 0.981 3.069 1.00 91.81 167 GLY A C 1
ATOM 1260 O O . GLY A 1 167 ? -5.235 1.273 2.198 1.00 91.81 167 GLY A O 1
ATOM 1261 N N . LEU A 1 168 ? -4.295 -0.263 3.547 1.00 91.81 168 LEU A N 1
ATOM 1262 C CA . LEU A 1 168 ? -5.131 -1.370 3.086 1.00 91.81 168 LEU A CA 1
ATOM 1263 C C . LEU A 1 168 ? -6.590 -1.175 3.515 1.00 91.81 168 LEU A C 1
ATOM 1265 O O . LEU A 1 168 ? -7.486 -1.349 2.691 1.00 91.81 168 LEU A O 1
ATOM 1269 N N . LEU A 1 169 ? -6.832 -0.753 4.760 1.00 93.88 169 LEU A N 1
ATOM 1270 C CA . LEU A 1 169 ? -8.180 -0.465 5.253 1.00 93.88 169 LEU A CA 1
ATOM 1271 C C . LEU A 1 169 ?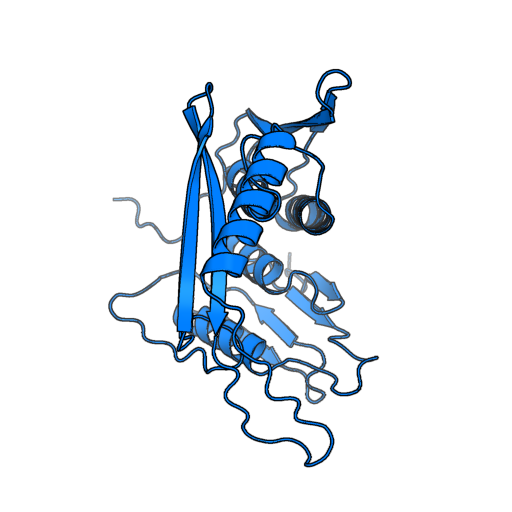 -8.876 0.603 4.396 1.00 93.88 169 LEU A C 1
ATOM 1273 O O . LEU A 1 169 ? -10.023 0.413 3.990 1.00 93.88 169 LEU A O 1
ATOM 1277 N N . PHE A 1 170 ? -8.187 1.706 4.086 1.00 95.06 170 PHE A N 1
ATOM 1278 C CA . PHE A 1 170 ? -8.745 2.778 3.255 1.00 95.06 170 PHE A CA 1
ATOM 1279 C C . PHE A 1 170 ? -9.047 2.296 1.838 1.00 95.06 170 PHE A C 1
ATOM 1281 O O . PHE A 1 170 ? -10.105 2.612 1.294 1.00 95.06 170 PHE A O 1
ATOM 1288 N N . LEU A 1 171 ? -8.153 1.493 1.256 1.00 93.94 171 LEU A N 1
ATOM 1289 C CA . LEU A 1 171 ? -8.373 0.912 -0.061 1.00 93.94 171 LEU A CA 1
ATOM 1290 C C . LEU A 1 171 ? -9.612 0.011 -0.065 1.00 93.94 171 LEU A C 1
ATOM 1292 O O . LEU A 1 171 ? -10.466 0.162 -0.932 1.00 93.94 171 LEU A O 1
ATOM 1296 N N . LEU A 1 172 ? -9.751 -0.878 0.921 1.00 93.38 172 LEU A N 1
ATOM 1297 C CA . LEU A 1 172 ? -10.909 -1.767 1.030 1.00 93.38 172 LEU A CA 1
ATOM 1298 C C . LEU A 1 172 ? -12.218 -0.985 1.209 1.00 93.38 172 LEU A C 1
ATOM 1300 O O . LEU A 1 172 ? -13.177 -1.265 0.497 1.00 93.38 172 LEU A O 1
ATOM 1304 N N . CYS A 1 173 ? -12.238 0.044 2.065 1.00 94.62 173 CYS A N 1
ATOM 1305 C CA . CYS A 1 173 ? -13.405 0.921 2.233 1.00 94.62 173 CYS A CA 1
ATOM 1306 C C . CYS A 1 173 ? -13.791 1.633 0.927 1.00 94.62 173 CYS A C 1
ATOM 1308 O O . CYS A 1 173 ? -14.972 1.775 0.615 1.00 94.62 173 CYS A O 1
ATOM 1310 N N . ALA A 1 174 ? -12.801 2.073 0.147 1.00 95.00 174 ALA A N 1
ATOM 1311 C CA . ALA A 1 174 ? -13.043 2.727 -1.132 1.00 95.00 174 ALA A CA 1
ATOM 1312 C C . ALA A 1 174 ? -13.556 1.755 -2.203 1.00 95.00 174 ALA A C 1
ATOM 1314 O O . ALA A 1 174 ? -14.332 2.165 -3.059 1.00 95.00 174 ALA A O 1
ATOM 1315 N N . LEU A 1 175 ? -13.152 0.482 -2.160 1.00 92.62 175 LEU A N 1
ATOM 1316 C CA . LEU A 1 175 ? -13.576 -0.561 -3.102 1.00 92.62 175 LEU A CA 1
ATOM 1317 C C . LEU A 1 175 ? -14.951 -1.171 -2.783 1.00 92.62 175 LEU A C 1
ATOM 1319 O O . LEU A 1 175 ? -15.475 -1.930 -3.600 1.00 92.62 175 LEU A O 1
ATOM 1323 N N . CYS A 1 176 ? -15.540 -0.853 -1.628 1.00 91.69 176 CYS A N 1
ATOM 1324 C CA . CYS A 1 176 ? -16.884 -1.293 -1.263 1.00 91.69 176 CYS A CA 1
ATOM 1325 C C . CYS A 1 176 ? -17.953 -0.859 -2.295 1.00 91.69 176 CYS A C 1
ATOM 1327 O O . CYS A 1 176 ? -17.726 0.062 -3.095 1.00 91.69 176 CYS A O 1
ATOM 1329 N N . PRO A 1 177 ? -19.148 -1.488 -2.270 1.00 90.94 177 PRO A N 1
ATOM 1330 C CA . PRO A 1 177 ? -20.347 -0.968 -2.931 1.00 90.94 177 PRO A CA 1
ATOM 1331 C C . PRO A 1 177 ? -20.615 0.505 -2.581 1.00 90.94 177 PRO A C 1
ATOM 1333 O O . PRO A 1 177 ? -20.017 1.036 -1.647 1.00 90.94 177 PRO A O 1
ATOM 1336 N N . GLN A 1 178 ? -21.525 1.157 -3.312 1.00 91.50 178 GLN A N 1
ATOM 1337 C CA . GLN A 1 178 ? -21.926 2.554 -3.077 1.00 91.50 178 GLN A CA 1
ATOM 1338 C C . GLN A 1 178 ? -22.734 2.712 -1.775 1.00 91.50 178 GLN A C 1
ATOM 1340 O O . GLN A 1 178 ? -23.915 3.039 -1.785 1.00 91.50 178 GLN A O 1
ATOM 1345 N N . ASP A 1 179 ? -22.073 2.456 -0.653 1.00 92.88 179 ASP A N 1
ATOM 1346 C CA . ASP A 1 179 ? -22.571 2.586 0.706 1.00 92.88 179 ASP A CA 1
ATOM 1347 C C . ASP A 1 179 ? -21.500 3.260 1.579 1.00 92.88 179 ASP A C 1
ATOM 1349 O O . ASP A 1 179 ? -20.316 3.335 1.222 1.00 92.88 179 ASP A O 1
ATOM 1353 N N . VAL A 1 180 ? -21.926 3.803 2.717 1.00 94.38 180 VAL A N 1
ATOM 1354 C CA . VAL A 1 180 ? -21.088 4.580 3.622 1.00 94.38 180 VAL A CA 1
ATOM 1355 C C . VAL A 1 180 ? -20.271 3.649 4.510 1.00 94.38 180 VAL A C 1
ATOM 1357 O O . VAL A 1 180 ? -20.778 3.060 5.462 1.00 94.38 180 VAL A O 1
ATOM 1360 N N . SER A 1 181 ? -18.962 3.613 4.283 1.00 95.75 181 SER A N 1
ATOM 1361 C CA . SER A 1 181 ? -18.014 2.999 5.212 1.00 95.75 181 SER A CA 1
ATOM 1362 C C . SER A 1 181 ? -17.571 4.027 6.252 1.00 95.75 181 SER A C 1
ATOM 1364 O O . SER A 1 181 ? -17.169 5.138 5.901 1.00 95.75 181 SER A O 1
ATOM 1366 N N . LYS A 1 182 ? -17.650 3.673 7.541 1.00 94.75 182 LYS A N 1
ATOM 1367 C CA . LYS A 1 182 ? -17.199 4.507 8.666 1.00 94.75 182 LYS A CA 1
ATOM 1368 C C . LYS A 1 182 ? -16.183 3.721 9.479 1.00 94.75 182 LYS A C 1
ATOM 1370 O O . LYS A 1 182 ? -16.513 2.662 10.001 1.00 94.75 182 LYS A O 1
ATOM 1375 N N . VAL A 1 183 ? -14.975 4.250 9.610 1.00 93.81 183 VAL A N 1
ATOM 1376 C CA . VAL A 1 183 ? -13.890 3.601 10.353 1.00 93.81 183 VAL A CA 1
ATOM 1377 C C . VAL A 1 183 ? -13.238 4.579 11.318 1.00 93.81 183 VAL A C 1
ATOM 1379 O O . VAL A 1 183 ? -13.235 5.790 11.094 1.00 93.81 183 VAL A O 1
ATOM 1382 N N . ARG A 1 184 ? -12.687 4.047 12.407 1.00 92.62 184 ARG A N 1
ATOM 1383 C CA . ARG A 1 184 ? -11.899 4.797 13.383 1.00 92.62 184 ARG A CA 1
ATOM 1384 C C . ARG A 1 184 ? -10.466 4.294 13.332 1.00 92.62 184 ARG A C 1
ATOM 1386 O O . ARG A 1 184 ? -10.226 3.098 13.465 1.00 92.62 184 ARG A O 1
ATOM 1393 N N . VAL A 1 185 ? -9.519 5.198 13.151 1.00 93.25 185 VAL A N 1
ATOM 1394 C CA . VAL A 1 185 ? -8.087 4.884 13.138 1.00 93.25 185 VAL A CA 1
ATOM 1395 C C . VAL A 1 185 ? -7.358 5.758 14.152 1.00 93.25 185 VAL A C 1
ATOM 1397 O O . VAL A 1 185 ? -7.904 6.757 14.625 1.00 93.25 185 VAL A O 1
ATOM 1400 N N . GLY A 1 186 ? -6.134 5.366 14.498 1.00 91.19 186 GLY A N 1
ATOM 1401 C CA . GLY A 1 186 ? -5.239 6.189 15.306 1.00 91.19 186 GLY A CA 1
ATOM 1402 C C . GLY A 1 186 ? -4.721 7.406 14.532 1.00 91.19 186 GLY A C 1
ATOM 1403 O O . GLY A 1 186 ? -5.360 7.911 13.605 1.00 91.19 186 GLY A O 1
ATOM 1404 N N . LYS A 1 187 ? -3.520 7.874 14.877 1.00 90.94 187 LYS A N 1
ATOM 1405 C CA . LYS A 1 187 ? -2.857 8.946 14.124 1.00 90.94 187 LYS A CA 1
ATOM 1406 C C . LYS A 1 187 ? -2.634 8.537 12.659 1.00 90.94 187 LYS A C 1
ATOM 1408 O O . LYS A 1 187 ? -2.146 7.443 12.377 1.00 90.94 187 LYS A O 1
ATOM 1413 N N . LEU A 1 188 ? -2.954 9.432 11.723 1.00 91.19 188 LEU A N 1
ATOM 1414 C CA . LEU A 1 188 ? -2.718 9.201 10.296 1.00 91.19 188 LEU A CA 1
ATOM 1415 C C . LEU A 1 188 ? -1.215 9.148 9.996 1.00 91.19 188 LEU A C 1
ATOM 1417 O O . LEU A 1 188 ? -0.483 10.097 10.291 1.00 91.19 188 LEU A O 1
ATOM 1421 N N . SER A 1 189 ? -0.764 8.047 9.392 1.00 90.00 189 SER A N 1
ATOM 1422 C CA . SER A 1 189 ? 0.619 7.906 8.930 1.00 90.00 189 SER A CA 1
ATOM 1423 C C . SER A 1 189 ? 0.833 8.646 7.598 1.00 90.00 189 SER A C 1
ATOM 1425 O O . SER A 1 189 ? -0.114 8.782 6.817 1.00 90.00 189 SER A O 1
ATOM 1427 N N . PRO A 1 190 ? 2.060 9.103 7.274 1.00 91.25 190 PRO A N 1
ATOM 1428 C CA . PRO A 1 190 ? 2.353 9.696 5.964 1.00 91.25 190 PRO A CA 1
ATOM 1429 C C . PRO A 1 190 ? 1.971 8.764 4.804 1.00 91.25 190 PRO A C 1
ATOM 1431 O O . PRO A 1 190 ? 1.357 9.197 3.831 1.00 91.25 190 PRO A O 1
ATOM 1434 N N . TYR A 1 191 ? 2.231 7.462 4.966 1.00 90.06 191 TYR A N 1
ATOM 1435 C CA . TYR A 1 191 ? 1.821 6.424 4.019 1.00 90.06 191 TYR A CA 1
ATOM 1436 C C . TYR A 1 191 ? 0.293 6.336 3.863 1.00 90.06 191 TYR A C 1
ATOM 1438 O O . TYR A 1 191 ? -0.223 6.232 2.747 1.00 90.06 191 TYR A O 1
ATOM 1446 N N . GLY A 1 192 ? -0.450 6.425 4.971 1.00 91.75 192 GLY A N 1
ATOM 1447 C CA . GLY A 1 192 ? -1.911 6.485 4.964 1.00 91.75 192 GLY A CA 1
ATOM 1448 C C . GLY A 1 192 ? -2.444 7.735 4.258 1.00 91.75 192 GLY A C 1
ATOM 1449 O O . GLY A 1 192 ? -3.383 7.645 3.472 1.00 91.75 192 GLY A O 1
ATOM 1450 N N . ILE A 1 193 ? -1.815 8.895 4.461 1.00 93.19 193 ILE A N 1
ATOM 1451 C CA . ILE A 1 193 ? -2.197 10.148 3.790 1.00 93.19 193 ILE A CA 1
ATOM 1452 C C . ILE A 1 193 ? -1.980 10.046 2.278 1.00 93.19 193 ILE A C 1
ATOM 1454 O O . ILE A 1 193 ? -2.871 10.395 1.503 1.00 93.19 193 ILE A O 1
ATOM 1458 N N . ASP A 1 194 ? -0.830 9.539 1.838 1.00 92.75 194 ASP A N 1
ATOM 1459 C CA . ASP A 1 194 ? -0.568 9.361 0.409 1.00 92.75 194 ASP A CA 1
ATOM 1460 C C . ASP A 1 194 ? -1.477 8.296 -0.214 1.00 92.75 194 ASP A C 1
ATOM 1462 O O . ASP A 1 194 ? -1.904 8.439 -1.360 1.00 92.75 194 ASP A O 1
ATOM 1466 N N . THR A 1 195 ? -1.863 7.277 0.557 1.00 93.75 195 THR A N 1
ATOM 1467 C CA . THR A 1 195 ? -2.905 6.326 0.159 1.00 93.75 195 THR A CA 1
ATOM 1468 C C . THR A 1 195 ? -4.233 7.025 -0.114 1.00 93.75 195 THR A C 1
ATOM 1470 O O . THR A 1 195 ? -4.841 6.781 -1.154 1.00 93.75 195 THR A O 1
ATOM 1473 N N . LEU A 1 196 ? -4.681 7.914 0.775 1.00 95.12 196 LEU A N 1
ATOM 1474 C CA . LEU A 1 196 ? -5.929 8.660 0.591 1.00 95.12 196 LEU A CA 1
ATOM 1475 C C . LEU A 1 196 ? -5.884 9.547 -0.663 1.00 95.12 196 LEU A C 1
ATOM 1477 O O . LEU A 1 196 ? -6.867 9.599 -1.404 1.00 95.12 196 LEU A O 1
ATOM 1481 N N . LYS A 1 197 ? -4.740 10.190 -0.942 1.00 94.25 197 LYS A N 1
ATOM 1482 C CA . LYS A 1 197 ? -4.531 10.954 -2.186 1.00 94.25 197 LYS A CA 1
ATOM 1483 C C . LYS A 1 197 ? -4.633 10.050 -3.414 1.00 94.25 197 LYS A C 1
ATOM 1485 O O . LYS A 1 197 ? -5.415 10.337 -4.313 1.00 94.25 197 LYS A O 1
ATOM 1490 N N . ASN A 1 198 ? -3.917 8.923 -3.414 1.00 93.56 198 ASN A N 1
ATOM 1491 C CA . ASN A 1 198 ? -3.963 7.948 -4.503 1.00 93.56 198 ASN A CA 1
ATOM 1492 C C . ASN A 1 198 ? -5.392 7.418 -4.727 1.00 93.56 198 ASN A C 1
ATOM 1494 O O . ASN A 1 198 ? -5.837 7.296 -5.864 1.00 93.56 198 ASN A O 1
ATOM 1498 N N . ILE A 1 199 ? -6.146 7.138 -3.661 1.00 94.69 199 ILE A N 1
ATOM 1499 C CA . ILE A 1 199 ? -7.541 6.692 -3.772 1.00 94.69 199 ILE A CA 1
ATOM 1500 C C . ILE A 1 199 ? -8.409 7.762 -4.443 1.00 94.69 199 ILE A C 1
ATOM 1502 O O . ILE A 1 199 ? -9.136 7.443 -5.382 1.00 94.69 199 ILE A O 1
ATOM 1506 N N . ASN A 1 200 ? -8.318 9.022 -4.017 1.00 94.81 200 ASN A N 1
ATOM 1507 C CA . ASN A 1 200 ? -9.054 10.108 -4.663 1.00 94.81 200 ASN A CA 1
ATOM 1508 C C . ASN A 1 200 ? -8.658 10.255 -6.144 1.00 94.81 200 ASN A C 1
ATOM 1510 O O . ASN A 1 200 ? -9.519 10.410 -7.005 1.00 94.81 200 ASN A O 1
ATOM 1514 N N . ASP A 1 201 ? -7.370 10.135 -6.453 1.00 92.62 201 ASP A N 1
ATOM 1515 C CA . ASP A 1 201 ? -6.836 10.348 -7.797 1.00 92.62 201 ASP A CA 1
ATOM 1516 C C . ASP A 1 201 ? -7.163 9.229 -8.796 1.00 92.62 201 ASP A C 1
ATOM 1518 O O . ASP A 1 201 ? -7.203 9.490 -10.004 1.00 92.62 201 ASP A O 1
ATOM 1522 N N . PHE A 1 202 ? -7.332 7.990 -8.328 1.00 92.06 202 PHE A N 1
ATOM 1523 C CA . PHE A 1 202 ? -7.639 6.828 -9.170 1.00 92.06 202 PHE A CA 1
ATOM 1524 C C . PHE A 1 202 ? -9.120 6.444 -9.141 1.00 92.06 202 PHE A C 1
ATOM 1526 O O . PHE A 1 202 ? -9.682 6.124 -10.185 1.00 92.06 202 PHE A O 1
ATOM 1533 N N . LEU A 1 203 ? -9.749 6.470 -7.964 1.00 92.31 203 LEU A N 1
ATOM 1534 C CA . LEU A 1 203 ? -11.125 6.007 -7.751 1.00 92.31 203 LEU A CA 1
ATOM 1535 C C . LEU A 1 203 ? -12.136 7.154 -7.631 1.00 92.31 203 LEU A C 1
ATOM 1537 O O . LEU A 1 203 ? -13.336 6.897 -7.645 1.00 92.31 203 LEU A O 1
ATOM 1541 N N . GLY A 1 204 ? -11.687 8.404 -7.468 1.00 92.31 204 GLY A N 1
ATOM 1542 C CA . GLY A 1 204 ? -12.574 9.548 -7.220 1.00 92.31 204 GLY A CA 1
ATOM 1543 C C . GLY A 1 204 ? -13.247 9.530 -5.841 1.00 92.31 204 GLY A C 1
ATOM 1544 O O . GLY A 1 204 ? -14.133 10.343 -5.577 1.00 92.31 204 GLY A O 1
ATOM 1545 N N . VAL A 1 205 ? -12.849 8.610 -4.956 1.00 95.06 205 VAL A N 1
ATOM 1546 C CA . VAL A 1 205 ? -13.433 8.457 -3.619 1.00 95.06 205 VAL A CA 1
ATOM 1547 C C . VAL A 1 205 ? -12.777 9.437 -2.655 1.00 95.06 205 VAL A C 1
ATOM 1549 O O . VAL A 1 205 ? -11.561 9.424 -2.460 1.00 95.06 205 VAL A O 1
ATOM 1552 N N . LYS A 1 206 ? -13.600 10.265 -2.008 1.00 95.25 206 LYS A N 1
ATOM 1553 C CA . LYS A 1 206 ? -13.165 11.227 -0.992 1.00 95.25 206 LYS A CA 1
ATOM 1554 C C . LYS A 1 206 ? -13.518 10.733 0.401 1.00 95.25 206 LYS A C 1
ATOM 1556 O O . LYS A 1 206 ? -14.642 10.299 0.652 1.00 95.25 206 LYS A O 1
ATOM 1561 N N . PHE A 1 207 ? -12.559 10.855 1.310 1.00 96.50 207 PHE A N 1
ATOM 1562 C CA . PHE A 1 207 ? -12.760 10.571 2.723 1.00 96.50 207 PHE A CA 1
ATOM 1563 C C . PHE A 1 207 ? -13.049 11.862 3.483 1.00 96.50 207 PHE A C 1
ATOM 1565 O O . PHE A 1 207 ? -12.293 12.828 3.406 1.00 96.50 207 PHE A O 1
ATOM 1572 N N . VAL A 1 208 ? -14.134 11.859 4.250 1.00 96.25 208 VAL A N 1
ATOM 1573 C CA . VAL A 1 208 ? -14.425 12.875 5.258 1.00 96.25 208 VAL A CA 1
ATOM 1574 C C . VAL A 1 208 ? -13.694 12.479 6.533 1.00 96.25 208 VAL A C 1
ATOM 1576 O O . VAL A 1 208 ? -13.939 11.403 7.081 1.00 96.25 208 VAL A O 1
ATOM 1579 N N . ILE A 1 209 ? -12.788 13.343 6.984 1.00 95.69 209 ILE A N 1
ATOM 1580 C CA . ILE A 1 209 ? -11.905 13.103 8.125 1.00 95.69 209 ILE A CA 1
ATOM 1581 C C . ILE A 1 209 ? -12.385 13.966 9.292 1.00 95.69 209 ILE A C 1
ATOM 1583 O O . ILE A 1 209 ? -12.460 15.187 9.177 1.00 95.69 209 ILE A O 1
ATOM 1587 N N . THR A 1 210 ? -12.723 13.340 10.416 1.00 94.88 210 THR A N 1
ATOM 1588 C CA . THR A 1 210 ? -13.208 14.024 11.620 1.00 94.88 210 THR A CA 1
ATOM 1589 C C . THR A 1 210 ? -12.344 13.626 12.819 1.00 94.88 210 THR A C 1
ATOM 1591 O O . THR A 1 210 ? -12.412 12.473 13.253 1.00 94.88 210 THR A O 1
ATOM 1594 N N . PRO A 1 211 ? -11.516 14.535 13.364 1.00 93.88 211 PRO A N 1
ATOM 1595 C CA . PRO A 1 211 ? -10.694 14.236 14.532 1.00 93.88 211 PRO A CA 1
ATOM 1596 C C . PRO A 1 211 ? -11.550 14.111 15.799 1.00 93.88 211 PRO A C 1
ATOM 1598 O O . PRO A 1 211 ? -12.536 14.826 15.975 1.00 93.88 211 PRO A O 1
ATOM 1601 N N . CYS A 1 212 ? -11.158 13.213 16.702 1.00 89.19 212 CYS A N 1
ATOM 1602 C CA . CYS A 1 212 ? -11.782 13.015 18.005 1.00 89.19 212 CYS A CA 1
ATOM 1603 C C . CYS A 1 212 ? -10.834 13.489 19.116 1.00 89.19 212 CYS A C 1
ATOM 1605 O O . CYS A 1 212 ? -9.886 12.790 19.479 1.00 89.19 212 CYS A O 1
ATOM 1607 N N . ALA A 1 213 ? -11.102 14.677 19.667 1.00 81.06 213 ALA A N 1
ATOM 1608 C CA . ALA A 1 213 ? -10.221 15.337 20.636 1.00 81.06 213 ALA A CA 1
ATOM 1609 C C . ALA A 1 213 ? -10.050 14.569 21.961 1.00 81.06 213 ALA A C 1
ATOM 1611 O O . ALA A 1 213 ? -9.011 14.685 22.598 1.00 81.06 213 ALA A O 1
ATOM 1612 N N . SER A 1 214 ? -11.033 13.759 22.367 1.00 82.69 214 SER A N 1
ATOM 1613 C CA . SER A 1 214 ? -10.990 13.017 23.636 1.00 82.69 214 SER A CA 1
ATOM 1614 C C . SER A 1 214 ? -10.073 11.795 23.616 1.00 82.69 214 SER A C 1
ATOM 1616 O O . SER A 1 214 ? -9.699 11.298 24.672 1.00 82.69 214 SER A O 1
ATOM 1618 N N . THR A 1 215 ? -9.731 11.278 22.435 1.00 81.94 215 THR A N 1
ATOM 1619 C CA . THR A 1 215 ? -9.018 9.997 22.303 1.00 81.94 215 THR A CA 1
ATOM 1620 C C . THR A 1 215 ? -7.831 10.056 21.349 1.00 81.94 215 THR A C 1
ATOM 1622 O O . THR A 1 215 ? -7.237 9.022 21.072 1.00 81.94 215 THR A O 1
ATOM 1625 N N . SER A 1 216 ? -7.497 11.235 20.808 1.00 85.75 216 SER A N 1
ATOM 1626 C CA . SER A 1 216 ? -6.449 11.416 19.785 1.00 85.75 216 SER A CA 1
ATOM 1627 C C . SER A 1 216 ? -6.614 10.525 18.541 1.00 85.75 216 SER A C 1
ATOM 1629 O O . SER A 1 216 ? -5.667 10.315 17.785 1.00 85.75 216 SER A O 1
ATOM 1631 N N . THR A 1 217 ? -7.829 10.021 18.306 1.00 91.44 217 THR A N 1
ATOM 1632 C CA . THR A 1 217 ? -8.174 9.177 17.154 1.00 91.44 217 THR A CA 1
ATOM 1633 C C . THR A 1 217 ? -8.872 9.982 16.068 1.00 91.44 217 THR A C 1
ATOM 1635 O O . THR A 1 217 ? -9.320 11.111 16.283 1.00 91.44 217 THR A O 1
ATOM 1638 N N . VAL A 1 218 ? -8.991 9.388 14.886 1.00 94.06 218 VAL A N 1
ATOM 1639 C CA . VAL A 1 218 ? -9.592 10.018 13.716 1.00 94.06 218 VAL A CA 1
ATOM 1640 C C . VAL A 1 218 ? -10.685 9.118 13.153 1.00 94.06 218 VAL A C 1
ATOM 1642 O O . VAL A 1 218 ? -10.467 7.937 12.886 1.00 94.06 218 VAL A O 1
ATOM 1645 N N . PHE A 1 219 ? -11.873 9.682 12.945 1.00 94.31 219 PHE A N 1
ATOM 1646 C CA . PHE A 1 219 ? -12.942 9.027 12.201 1.00 94.31 219 PHE A CA 1
ATOM 1647 C C . PHE A 1 219 ? -12.806 9.348 10.718 1.00 94.31 219 PHE A C 1
ATOM 1649 O O . PHE A 1 219 ? -12.709 10.513 10.335 1.00 94.31 219 PHE A O 1
ATOM 1656 N N . LEU A 1 220 ? -12.848 8.317 9.883 1.00 95.62 220 LEU A N 1
ATOM 1657 C CA . LEU A 1 220 ? -12.893 8.444 8.437 1.00 95.62 220 LEU A CA 1
ATOM 1658 C C . LEU A 1 220 ? -14.209 7.883 7.914 1.00 95.62 220 LEU A C 1
ATOM 1660 O O . LEU A 1 220 ? -14.650 6.806 8.319 1.00 95.62 220 LEU A O 1
ATOM 1664 N N . LYS A 1 221 ? -14.837 8.625 7.002 1.00 96.69 221 LYS A N 1
ATOM 1665 C CA . LYS A 1 221 ? -16.058 8.205 6.314 1.00 96.69 221 LYS A CA 1
ATOM 1666 C C . LYS A 1 221 ? -15.882 8.353 4.811 1.00 96.69 221 LYS A C 1
ATOM 1668 O O . LYS A 1 221 ? -15.446 9.408 4.363 1.00 96.69 221 LYS A O 1
ATOM 1673 N N . CYS A 1 222 ? -16.255 7.347 4.037 1.00 96.31 222 CYS A N 1
ATOM 1674 C CA . CYS A 1 222 ? -16.293 7.430 2.578 1.00 96.31 222 CYS A CA 1
ATOM 1675 C C . CYS A 1 222 ? -17.512 6.695 2.031 1.00 96.31 222 CYS A C 1
ATOM 1677 O O . CYS A 1 222 ? -18.094 5.852 2.711 1.00 96.31 222 CYS A O 1
ATOM 1679 N N . VAL A 1 223 ? -17.866 7.002 0.788 1.00 96.19 223 VAL A N 1
ATOM 1680 C CA . VAL A 1 223 ? -18.801 6.198 -0.003 1.00 96.19 223 VAL A CA 1
ATOM 1681 C C . VAL A 1 223 ? -17.971 5.366 -0.970 1.00 96.19 223 VAL A C 1
ATOM 1683 O O . VAL A 1 223 ? -17.107 5.917 -1.655 1.00 96.19 223 VAL A O 1
ATOM 1686 N N . GLY A 1 224 ? -18.189 4.052 -0.990 1.00 93.62 224 GLY A N 1
ATOM 1687 C CA . GLY A 1 224 ? -17.454 3.153 -1.878 1.00 93.62 224 GLY A CA 1
ATOM 1688 C C . GLY A 1 224 ? -17.698 3.460 -3.361 1.00 93.62 224 GLY A C 1
ATOM 1689 O O . GLY A 1 224 ? -18.750 3.970 -3.751 1.00 93.62 224 GLY A O 1
ATOM 1690 N N . CYS A 1 225 ? -16.718 3.151 -4.211 1.00 93.00 225 CYS A N 1
ATOM 1691 C CA . CYS A 1 225 ? -16.800 3.393 -5.654 1.00 93.00 225 CYS A CA 1
ATOM 1692 C C . CYS A 1 225 ? -17.725 2.406 -6.386 1.00 93.00 225 CYS A C 1
ATOM 1694 O O . CYS A 1 225 ? -18.124 2.670 -7.519 1.00 93.00 225 CYS A O 1
ATOM 1696 N N . GLY A 1 226 ? -18.075 1.273 -5.765 1.00 87.88 226 GLY A N 1
ATOM 1697 C CA . GLY A 1 226 ? -18.929 0.257 -6.379 1.00 87.88 226 GLY A CA 1
ATOM 1698 C C . GLY A 1 226 ? -18.288 -0.481 -7.554 1.00 87.88 226 GLY A C 1
ATOM 1699 O O . GLY A 1 226 ? -19.003 -0.925 -8.457 1.00 87.88 226 GLY A O 1
ATOM 1700 N N . LEU A 1 227 ? -16.956 -0.617 -7.561 1.00 84.50 227 LEU A N 1
ATOM 1701 C CA . LEU A 1 227 ? -16.235 -1.339 -8.608 1.00 84.50 227 LEU A CA 1
ATOM 1702 C C . LEU A 1 227 ? -16.741 -2.782 -8.738 1.00 84.50 227 LEU A C 1
ATOM 1704 O O . LEU A 1 227 ? -16.746 -3.564 -7.787 1.00 84.50 227 LEU A O 1
ATOM 1708 N N . ARG A 1 228 ? -17.146 -3.154 -9.955 1.00 77.44 228 ARG A N 1
ATOM 1709 C CA . ARG A 1 228 ? -17.593 -4.512 -10.284 1.00 77.44 228 ARG A CA 1
ATOM 1710 C C . ARG A 1 228 ? -16.413 -5.318 -10.813 1.00 77.44 228 ARG A C 1
ATOM 1712 O O . ARG A 1 228 ? -15.676 -4.851 -11.677 1.00 77.44 228 ARG A O 1
ATOM 1719 N N . LYS A 1 229 ? -16.246 -6.551 -10.323 1.00 68.94 229 LYS A N 1
ATOM 1720 C CA . LYS A 1 229 ? -15.235 -7.475 -10.859 1.00 68.94 229 LYS A CA 1
ATOM 1721 C C . LYS A 1 229 ? -15.538 -7.773 -12.327 1.00 68.94 229 LYS A C 1
ATOM 1723 O O . LYS A 1 229 ? -16.553 -8.391 -12.625 1.00 68.94 229 LYS A O 1
ATOM 1728 N N . LEU A 1 230 ? -14.625 -7.385 -13.213 1.00 67.06 230 LEU A N 1
ATOM 1729 C CA . LEU A 1 230 ? -14.733 -7.614 -14.657 1.00 67.06 230 LEU A CA 1
ATOM 1730 C C . LEU A 1 230 ? -14.425 -9.067 -15.063 1.00 67.06 230 LEU A C 1
ATOM 1732 O O . LEU A 1 230 ? -14.894 -9.521 -16.099 1.00 67.06 230 LEU A O 1
ATOM 1736 N N . SER A 1 231 ? -13.666 -9.811 -14.251 1.00 63.97 231 SER A N 1
ATOM 1737 C CA . SER A 1 231 ? -13.207 -11.171 -14.580 1.00 63.97 231 SER A CA 1
ATOM 1738 C C . SER A 1 231 ? -14.168 -12.296 -14.182 1.00 63.97 231 SER A C 1
ATOM 1740 O O . SER 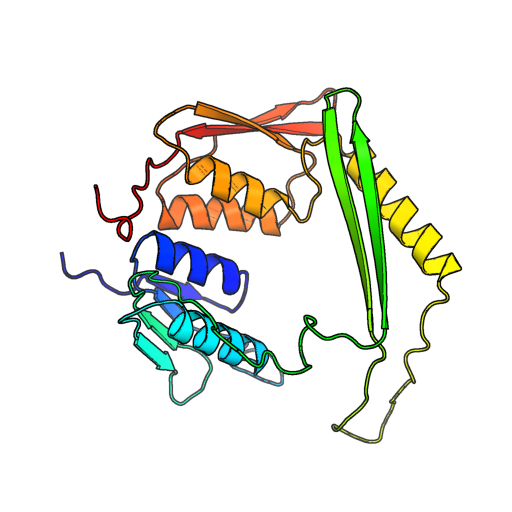A 1 231 ? -13.947 -13.451 -14.545 1.00 63.97 231 SER A O 1
ATOM 1742 N N . ARG A 1 232 ? -15.245 -12.005 -13.439 1.00 63.19 232 ARG A N 1
ATOM 1743 C CA . ARG A 1 232 ? -16.197 -13.042 -13.021 1.00 63.19 232 ARG A CA 1
ATOM 1744 C C . ARG A 1 232 ? -17.194 -13.301 -14.152 1.00 63.19 232 ARG A C 1
ATOM 1746 O O . ARG A 1 232 ? -17.982 -12.419 -14.478 1.00 63.19 232 ARG A O 1
ATOM 1753 N N . LYS A 1 233 ? -17.203 -14.523 -14.702 1.00 57.19 233 LYS A N 1
ATOM 1754 C CA . LYS A 1 233 ? -18.332 -14.995 -15.519 1.00 57.19 233 LYS A CA 1
ATOM 1755 C C . LYS A 1 233 ? -19.587 -14.944 -14.650 1.00 57.19 233 LYS A C 1
ATOM 1757 O O . LYS A 1 233 ? -19.616 -15.550 -13.578 1.00 57.19 233 LYS A O 1
ATOM 1762 N N . ILE A 1 234 ? -20.580 -14.177 -15.085 1.00 55.38 234 ILE A N 1
ATOM 1763 C CA . ILE A 1 234 ? -21.916 -14.213 -14.496 1.00 55.38 234 ILE A CA 1
ATOM 1764 C C . ILE A 1 234 ? -22.493 -15.562 -14.929 1.00 55.38 234 ILE A C 1
ATOM 1766 O O . ILE A 1 234 ? -22.670 -15.787 -16.125 1.00 55.38 234 ILE A O 1
ATOM 1770 N N . SER A 1 235 ? -22.632 -16.476 -13.970 1.00 44.94 235 SER A N 1
ATOM 1771 C CA . SER A 1 235 ? -23.322 -17.753 -14.157 1.00 44.94 235 SER A CA 1
ATOM 1772 C C . SER A 1 235 ? -24.773 -17.621 -13.742 1.00 44.94 235 SER A C 1
ATOM 1774 O O . SER A 1 235 ? -25.050 -16.754 -12.881 1.00 44.94 235 SER A O 1
#

pLDDT: mean 83.98, std 14.3, range [35.66, 96.69]